Protein AF-A0A9K3KQR0-F1 (afdb_monomer)

Solvent-accessible surface area (backbone atoms only — not comparable to full-atom values): 12142 Å² total; per-residue (Å²): 136,93,82,72,78,50,70,64,44,60,55,56,31,65,56,78,50,75,69,54,54,51,52,54,58,68,70,46,81,80,69,81,81,70,79,81,74,78,78,99,81,75,84,82,80,83,72,84,70,77,69,73,74,78,78,64,62,65,52,34,77,71,40,53,37,32,56,55,32,48,54,52,42,46,72,73,69,43,87,66,88,58,52,69,61,52,38,71,72,28,29,45,54,35,67,45,58,42,65,50,35,48,54,22,45,53,51,45,34,78,71,61,35,58,71,50,49,73,74,41,57,59,61,47,70,42,54,45,70,47,54,57,44,3,50,52,41,41,12,59,76,70,74,41,58,61,72,60,38,46,58,51,29,70,75,32,59,69,57,40,53,50,15,24,55,49,34,55,49,49,52,52,51,50,51,52,51,50,52,52,50,50,52,50,55,50,50,52,52,49,53,55,50,52,52,52,52,52,53,50,51,53,52,52,60,60,62,78,73,116

Organism: NCBI:txid303405

Sequence (210 aa):
MINEIDDKILQAARNKLSWEIVQETQQKPILNLSARDLSPESTIEGTSAVERNYDDISSWKNGERWTATKQLLESLGVDISNEVDILSQCPQLLRLESFMVEETASCIIDLFDVEYVQSEWQLLSYPLDDVVYGLEFVSTMMMMPQSDTRTICAQSSALLLQGIQGGIQERAVQTALGAASEVTSQATKAIASDTMKSFRQLRTNRRNKI

Radius of gyration: 25.05 Å; Cα contacts (8 Å, |Δi|>4): 151; chains: 1; bounding box: 60×42×80 Å

Structure (mmCIF, N/CA/C/O backbone):
data_AF-A0A9K3KQR0-F1
#
_entry.id   AF-A0A9K3KQR0-F1
#
loop_
_atom_site.group_PDB
_atom_site.id
_atom_site.type_symbol
_atom_site.label_atom_id
_atom_site.label_alt_id
_atom_site.label_comp_id
_atom_site.label_asym_id
_atom_site.label_entity_id
_atom_site.label_seq_id
_atom_site.pdbx_PDB_ins_code
_atom_site.Cartn_x
_atom_site.Cartn_y
_atom_site.Cartn_z
_atom_site.occupancy
_atom_site.B_iso_or_equiv
_atom_site.auth_seq_id
_atom_site.auth_comp_id
_atom_site.auth_asym_id
_atom_site.auth_atom_id
_atom_site.pdbx_PDB_model_num
ATOM 1 N N . MET A 1 1 ? -3.148 -12.781 28.067 1.00 35.38 1 MET A N 1
ATOM 2 C CA . MET A 1 1 ? -3.397 -14.166 27.617 1.00 35.38 1 MET A CA 1
ATOM 3 C C . MET A 1 1 ? -3.815 -14.092 26.161 1.00 35.38 1 MET A C 1
ATOM 5 O O . MET A 1 1 ? -4.964 -13.780 25.891 1.00 35.38 1 MET A O 1
ATOM 9 N N . ILE A 1 2 ? -2.866 -14.288 25.249 1.00 42.88 2 ILE A N 1
ATOM 10 C CA . ILE A 1 2 ? -3.093 -14.390 23.802 1.00 42.88 2 ILE A CA 1
ATOM 11 C C . ILE A 1 2 ? -3.246 -15.890 23.531 1.00 42.88 2 ILE A C 1
ATOM 13 O O . ILE A 1 2 ? -2.259 -16.550 23.239 1.00 42.88 2 ILE A O 1
ATOM 17 N N . ASN A 1 3 ? -4.423 -16.468 23.784 1.00 44.66 3 ASN A N 1
ATOM 18 C CA . ASN A 1 3 ? -4.627 -17.917 23.606 1.00 44.66 3 ASN A CA 1
ATOM 19 C C . ASN A 1 3 ? -5.649 -18.284 22.529 1.00 44.66 3 ASN A C 1
ATOM 21 O O . ASN A 1 3 ? -5.783 -19.463 22.236 1.00 44.66 3 ASN A O 1
ATOM 25 N N . GLU A 1 4 ? -6.303 -17.317 21.890 1.00 52.94 4 GLU A N 1
ATOM 26 C CA . GLU A 1 4 ? -7.175 -17.585 20.743 1.00 52.94 4 GLU A CA 1
ATOM 27 C C . GLU A 1 4 ? -7.084 -16.423 19.746 1.00 52.94 4 GLU A C 1
ATOM 29 O O . GLU A 1 4 ? -8.050 -15.706 19.507 1.00 52.94 4 GLU A O 1
ATOM 34 N N . ILE A 1 5 ? -5.907 -16.209 19.145 1.00 60.22 5 ILE A N 1
ATOM 35 C CA . ILE A 1 5 ? -5.938 -15.659 17.784 1.00 60.22 5 ILE A CA 1
ATOM 36 C C . ILE A 1 5 ? -6.537 -16.790 16.952 1.00 60.22 5 ILE A C 1
ATOM 38 O O . ILE A 1 5 ? -5.888 -17.818 16.765 1.00 60.22 5 ILE A O 1
ATOM 42 N N . ASP A 1 6 ? -7.803 -16.632 16.565 1.00 66.62 6 ASP A N 1
ATOM 43 C CA . ASP A 1 6 ? -8.557 -17.628 15.804 1.00 66.62 6 ASP A CA 1
ATOM 44 C C . ASP A 1 6 ? -7.704 -18.101 14.616 1.00 66.62 6 ASP A C 1
ATOM 46 O O . ASP A 1 6 ? -7.147 -17.288 13.868 1.00 66.62 6 ASP A O 1
ATOM 50 N N . ASP A 1 7 ? -7.589 -19.418 14.433 1.00 68.06 7 ASP A N 1
ATOM 51 C CA . ASP A 1 7 ? -6.820 -20.028 13.342 1.00 68.06 7 ASP A CA 1
ATOM 52 C C . ASP A 1 7 ? -7.244 -19.458 11.977 1.00 68.06 7 ASP A C 1
ATOM 54 O O . ASP A 1 7 ? -6.445 -19.389 11.039 1.00 68.06 7 ASP A O 1
ATOM 58 N N . LYS A 1 8 ? -8.490 -18.979 11.871 1.00 72.81 8 LYS A N 1
ATOM 59 C CA . LYS A 1 8 ? -9.007 -18.258 10.702 1.00 72.81 8 LYS A CA 1
ATOM 60 C C . LYS A 1 8 ? -8.299 -16.928 10.440 1.00 72.81 8 LYS A C 1
ATOM 62 O O . LYS A 1 8 ? -7.992 -16.642 9.286 1.00 72.81 8 LYS A O 1
ATOM 67 N N . ILE A 1 9 ? -8.016 -16.133 11.472 1.00 73.75 9 ILE A N 1
ATOM 68 C CA . ILE A 1 9 ? -7.300 -14.850 11.354 1.00 73.75 9 ILE A CA 1
ATOM 69 C C . ILE A 1 9 ? -5.852 -15.120 10.945 1.00 73.75 9 ILE A C 1
ATOM 71 O O . ILE A 1 9 ? -5.336 -14.473 10.036 1.00 73.75 9 ILE A O 1
ATOM 75 N N . LEU A 1 10 ? -5.222 -16.145 11.527 1.00 73.56 10 LEU A N 1
ATOM 76 C CA . LEU A 1 10 ? -3.877 -16.569 11.131 1.00 73.56 10 LEU A CA 1
ATOM 77 C C . LEU A 1 10 ? -3.826 -17.064 9.682 1.00 73.56 10 LEU A C 1
ATOM 79 O O . LEU A 1 10 ? -2.855 -16.795 8.976 1.00 73.56 10 LEU A O 1
ATOM 83 N N . GLN A 1 11 ? -4.851 -17.783 9.218 1.00 73.50 11 GLN A N 1
ATOM 84 C CA . GLN A 1 11 ? -4.964 -18.178 7.813 1.00 73.50 11 GLN A CA 1
ATOM 85 C C . GLN A 1 11 ? -5.200 -16.972 6.899 1.00 73.50 11 GLN A C 1
ATOM 87 O O . GLN A 1 11 ? -4.566 -16.885 5.851 1.00 73.50 11 GLN A O 1
ATOM 92 N N . ALA A 1 12 ? -6.039 -16.017 7.298 1.00 72.81 12 ALA A N 1
ATOM 93 C CA . ALA A 1 12 ? -6.287 -14.804 6.525 1.00 72.81 12 ALA A CA 1
ATOM 94 C C . ALA A 1 12 ? -5.038 -13.908 6.429 1.00 72.81 12 ALA A C 1
ATOM 96 O O . ALA A 1 12 ? -4.746 -13.380 5.360 1.00 72.81 12 ALA A O 1
ATOM 97 N N . ALA A 1 13 ? -4.244 -13.817 7.499 1.00 74.38 13 ALA A N 1
ATOM 98 C CA . ALA A 1 13 ? -2.978 -13.082 7.540 1.00 74.38 13 ALA A CA 1
ATOM 99 C C . ALA A 1 13 ? -1.887 -13.676 6.625 1.00 74.38 13 ALA A C 1
ATOM 101 O O . ALA A 1 13 ? -0.944 -12.976 6.247 1.00 74.38 13 ALA A O 1
ATOM 102 N N . ARG A 1 14 ? -2.004 -14.964 6.250 1.00 75.81 14 ARG A N 1
ATOM 103 C CA . ARG A 1 14 ? -1.111 -15.615 5.268 1.00 75.81 14 ARG A CA 1
ATOM 104 C C . ARG A 1 14 ? -1.387 -15.185 3.835 1.00 75.81 14 ARG A C 1
ATOM 106 O O . ARG A 1 14 ? -0.529 -15.400 2.979 1.00 75.81 14 ARG A O 1
ATOM 113 N N . ASN A 1 15 ? -2.567 -14.640 3.552 1.00 80.31 15 ASN A N 1
ATOM 114 C CA . ASN A 1 15 ? -2.892 -14.205 2.204 1.00 80.31 15 ASN A CA 1
ATOM 115 C C . ASN A 1 15 ? -2.017 -13.006 1.842 1.00 80.31 15 ASN A C 1
ATOM 117 O O . ASN A 1 15 ? -2.002 -11.999 2.551 1.00 80.31 15 ASN A O 1
ATOM 121 N N . LYS A 1 16 ? -1.284 -13.138 0.734 1.00 78.25 16 LYS A N 1
ATOM 122 C CA . LYS A 1 16 ? -0.402 -12.084 0.235 1.00 78.25 16 LYS A CA 1
ATOM 123 C C . LYS A 1 16 ? -1.219 -10.887 -0.229 1.00 78.25 16 LYS A C 1
ATOM 125 O O . LYS A 1 16 ? -2.267 -11.051 -0.858 1.00 78.25 16 LYS A O 1
ATOM 130 N N . LEU A 1 17 ? -0.714 -9.697 0.066 1.00 82.56 17 LEU A N 1
ATOM 131 C CA . LEU A 1 17 ? -1.288 -8.443 -0.404 1.00 82.56 17 LEU A CA 1
ATOM 132 C C . LEU A 1 17 ? -0.934 -8.206 -1.876 1.00 82.56 17 LEU A C 1
ATOM 134 O O . LEU A 1 17 ? 0.001 -8.792 -2.424 1.00 82.56 17 LEU A O 1
ATOM 138 N N . SER A 1 18 ? -1.690 -7.330 -2.533 1.00 78.62 18 SER A N 1
ATOM 139 C CA . SER A 1 18 ? -1.498 -7.005 -3.951 1.00 78.62 18 SER A CA 1
ATOM 140 C C . SER A 1 18 ? -0.090 -6.479 -4.249 1.00 78.62 18 SER A C 1
ATOM 142 O O . SER A 1 18 ? 0.517 -6.900 -5.234 1.00 78.62 18 SER A O 1
ATOM 144 N N . TRP A 1 19 ? 0.455 -5.623 -3.382 1.00 81.19 19 TRP A N 1
ATOM 145 C CA . TRP A 1 19 ? 1.808 -5.080 -3.525 1.00 81.19 19 TRP A CA 1
ATOM 146 C C . TRP A 1 19 ? 2.893 -6.159 -3.376 1.00 81.19 19 TRP A C 1
ATOM 148 O O . TRP A 1 19 ? 3.875 -6.148 -4.114 1.00 81.19 19 TRP A O 1
ATOM 158 N N . GLU A 1 20 ? 2.683 -7.156 -2.513 1.00 82.25 20 GLU A N 1
ATOM 159 C CA . GLU A 1 20 ? 3.624 -8.269 -2.318 1.00 82.25 20 GLU A CA 1
ATOM 160 C C . GLU A 1 20 ? 3.683 -9.179 -3.537 1.00 82.25 20 GLU A C 1
ATOM 162 O O . GLU A 1 20 ? 4.757 -9.594 -3.963 1.00 82.25 20 GLU A O 1
ATOM 167 N N . ILE A 1 21 ? 2.523 -9.460 -4.135 1.00 81.12 21 ILE A N 1
ATOM 168 C CA . ILE A 1 21 ? 2.441 -10.246 -5.368 1.00 81.12 21 ILE A CA 1
ATOM 169 C C . ILE A 1 21 ? 3.210 -9.531 -6.483 1.00 81.12 21 ILE A C 1
ATOM 171 O O . ILE A 1 21 ? 3.997 -10.160 -7.191 1.00 81.12 21 ILE A O 1
ATOM 175 N N . VAL A 1 22 ? 3.019 -8.215 -6.623 1.00 78.25 22 VAL A N 1
ATOM 176 C CA . VAL A 1 22 ? 3.735 -7.408 -7.618 1.00 78.25 22 VAL A CA 1
ATOM 177 C C . VAL A 1 22 ? 5.241 -7.433 -7.354 1.00 78.25 22 VAL A C 1
ATOM 179 O O . VAL A 1 22 ? 6.009 -7.717 -8.275 1.00 78.25 22 VAL A O 1
ATOM 182 N N . GLN A 1 23 ? 5.676 -7.233 -6.111 1.00 76.88 23 GLN A N 1
ATOM 183 C CA . GLN A 1 23 ? 7.093 -7.261 -5.750 1.00 76.88 23 GLN A CA 1
ATOM 184 C C . GLN A 1 23 ? 7.734 -8.628 -6.036 1.00 76.88 23 GLN A C 1
ATOM 186 O O . GLN A 1 23 ? 8.802 -8.694 -6.644 1.00 76.88 23 GLN A O 1
ATOM 191 N N . GLU A 1 24 ? 7.057 -9.728 -5.702 1.00 77.38 24 GLU A N 1
ATOM 192 C CA . GLU A 1 24 ? 7.521 -11.081 -6.024 1.00 77.38 24 GLU A CA 1
ATOM 193 C C . GLU A 1 24 ? 7.615 -11.327 -7.531 1.00 77.38 24 GLU A C 1
ATOM 195 O O . GLU A 1 24 ? 8.535 -12.004 -7.995 1.00 77.38 24 GLU A O 1
ATOM 200 N N . THR A 1 25 ? 6.677 -10.799 -8.322 1.00 72.75 25 THR A N 1
ATOM 201 C CA . THR A 1 25 ? 6.754 -10.916 -9.786 1.00 72.75 25 THR A CA 1
ATOM 202 C C . THR A 1 25 ? 7.894 -10.098 -10.383 1.00 72.75 25 THR A C 1
ATOM 204 O O . THR A 1 25 ? 8.508 -10.559 -11.339 1.00 72.75 25 THR A O 1
ATOM 207 N N . GLN A 1 26 ? 8.215 -8.937 -9.808 1.00 65.94 26 GLN A N 1
ATOM 208 C CA . GLN A 1 26 ? 9.327 -8.092 -10.254 1.00 65.94 26 GLN A CA 1
ATOM 209 C C . GLN A 1 26 ? 10.695 -8.659 -9.854 1.00 65.94 26 GLN A C 1
ATOM 211 O O . GLN A 1 26 ? 11.660 -8.511 -10.597 1.00 65.94 26 GLN A O 1
ATOM 216 N N . GLN A 1 27 ? 10.784 -9.332 -8.704 1.00 63.75 27 GLN A N 1
ATOM 217 C CA . GLN A 1 27 ? 12.013 -9.987 -8.250 1.00 63.75 27 GLN A CA 1
ATOM 218 C C . GLN A 1 27 ? 12.305 -11.299 -8.985 1.00 63.75 27 GLN A C 1
ATOM 220 O O . GLN A 1 27 ? 13.449 -11.753 -9.003 1.00 63.75 27 GLN A O 1
ATOM 225 N N . LYS A 1 28 ? 11.301 -11.920 -9.616 1.00 63.31 28 LYS A N 1
ATOM 226 C CA . LYS A 1 28 ? 11.535 -13.076 -10.484 1.00 63.31 28 LYS A CA 1
ATOM 227 C C . LYS A 1 28 ? 12.248 -12.602 -11.752 1.00 63.31 28 LYS A C 1
ATOM 229 O O . LYS A 1 28 ? 11.668 -11.823 -12.507 1.00 63.31 28 LYS A O 1
ATOM 234 N N . PRO A 1 29 ? 13.476 -13.075 -12.032 1.00 56.22 29 PRO A N 1
ATOM 235 C CA . PRO A 1 29 ? 14.207 -12.639 -13.209 1.00 56.22 29 PRO A CA 1
ATOM 236 C C . PRO A 1 29 ? 13.417 -12.998 -14.472 1.00 56.22 29 PRO A C 1
ATOM 238 O O . PRO A 1 29 ? 13.191 -14.171 -14.784 1.00 56.22 29 PRO A O 1
ATOM 241 N N . ILE A 1 30 ? 12.993 -11.968 -15.203 1.00 57.59 30 ILE A N 1
ATOM 242 C CA . ILE A 1 30 ? 12.367 -12.094 -16.517 1.00 57.59 30 ILE A CA 1
ATOM 243 C C . ILE A 1 30 ? 13.476 -12.502 -17.488 1.00 57.59 30 ILE A C 1
ATOM 245 O O . ILE A 1 30 ? 14.225 -11.655 -17.949 1.00 57.59 30 ILE A O 1
ATOM 249 N N . LEU A 1 31 ? 13.596 -13.809 -17.745 1.00 51.44 31 LEU A N 1
ATOM 250 C CA . LEU A 1 31 ? 14.456 -14.435 -18.759 1.00 51.44 31 LEU A CA 1
ATOM 251 C C . LEU A 1 31 ? 15.904 -13.893 -18.849 1.00 51.44 31 LEU A C 1
ATOM 253 O O . LEU A 1 31 ? 16.186 -12.870 -19.468 1.00 51.44 31 LEU A O 1
ATOM 257 N N . ASN A 1 32 ? 16.866 -14.686 -18.370 1.00 46.00 32 ASN A N 1
ATOM 258 C CA . ASN A 1 32 ? 18.295 -14.481 -18.636 1.00 46.00 32 ASN A CA 1
ATOM 259 C C . ASN A 1 32 ? 18.611 -14.659 -20.141 1.00 46.00 32 ASN A C 1
ATOM 261 O O . ASN A 1 32 ? 18.977 -15.743 -20.594 1.00 46.00 32 ASN A O 1
ATOM 265 N N . LEU A 1 33 ? 18.477 -13.596 -20.940 1.00 49.38 33 LEU A N 1
ATOM 266 C CA . LEU A 1 33 ? 18.896 -13.574 -22.353 1.00 49.38 33 LEU A CA 1
ATOM 267 C C . LEU A 1 33 ? 20.418 -13.406 -22.526 1.00 49.38 33 LEU A C 1
ATOM 269 O O . LEU A 1 33 ? 20.932 -13.490 -23.639 1.00 49.38 33 LEU A O 1
ATOM 273 N N . SER A 1 34 ? 21.151 -13.219 -21.430 1.00 45.78 34 SER A N 1
ATOM 274 C CA . SER A 1 34 ? 22.616 -13.176 -21.360 1.00 45.78 34 SER A CA 1
ATOM 275 C C . SER A 1 34 ? 23.282 -14.558 -21.439 1.00 45.78 34 SER A C 1
ATOM 277 O O . SER A 1 34 ? 24.493 -14.636 -21.619 1.00 45.78 34 SER A O 1
ATOM 279 N N . ALA A 1 35 ? 22.528 -15.662 -21.381 1.00 46.53 35 ALA A N 1
ATOM 280 C CA . ALA A 1 35 ? 23.079 -17.021 -21.353 1.00 46.53 35 ALA A CA 1
ATOM 281 C C . ALA A 1 35 ? 23.604 -17.549 -22.708 1.00 46.53 35 ALA A C 1
ATOM 283 O O . ALA A 1 35 ? 23.719 -18.762 -22.884 1.00 46.53 35 ALA A O 1
ATOM 284 N N . ARG A 1 36 ? 23.905 -16.681 -23.689 1.00 46.03 36 ARG A N 1
ATOM 285 C CA . ARG A 1 36 ? 24.413 -17.134 -24.996 1.00 46.03 36 ARG A CA 1
ATOM 286 C C . ARG A 1 36 ? 25.925 -17.080 -25.167 1.00 46.03 36 ARG A C 1
ATOM 288 O O . ARG A 1 36 ? 26.404 -17.694 -26.105 1.00 46.03 36 ARG A O 1
ATOM 295 N N . ASP A 1 37 ? 26.673 -16.473 -24.258 1.00 49.44 37 ASP A N 1
ATOM 296 C CA . ASP A 1 37 ? 28.130 -16.572 -24.280 1.00 49.44 37 ASP A CA 1
ATOM 297 C C . ASP A 1 37 ? 28.662 -16.539 -22.848 1.00 49.44 37 ASP A C 1
ATOM 299 O O . ASP A 1 37 ? 28.678 -15.478 -22.230 1.00 49.44 37 ASP A O 1
ATOM 303 N N . LEU A 1 38 ? 29.070 -17.703 -22.328 1.00 39.41 38 LEU A N 1
ATOM 304 C CA . LEU A 1 38 ? 30.358 -17.964 -21.661 1.00 39.41 38 LEU A CA 1
ATOM 305 C C . LEU A 1 38 ? 30.303 -19.274 -20.847 1.00 39.41 38 LEU A C 1
ATOM 307 O O . LEU A 1 38 ? 29.304 -19.609 -20.217 1.00 39.41 38 LEU A O 1
ATOM 311 N N . SER A 1 39 ? 31.410 -20.013 -20.915 1.00 33.72 39 SER A N 1
ATOM 312 C CA . SER A 1 39 ? 31.780 -21.192 -20.119 1.00 33.72 39 SER A CA 1
ATOM 313 C C . SER A 1 39 ? 31.481 -21.074 -18.608 1.00 33.72 39 SER A C 1
ATOM 315 O O . SER A 1 39 ? 31.324 -19.967 -18.094 1.00 33.72 39 SER A O 1
ATOM 317 N N . PRO A 1 40 ? 31.435 -22.203 -17.870 1.00 44.38 40 PRO A N 1
ATOM 318 C CA . PRO A 1 40 ? 30.870 -22.261 -16.530 1.00 44.38 40 PRO A CA 1
ATOM 319 C C . PRO A 1 40 ? 31.909 -21.842 -15.490 1.00 44.38 40 PRO A C 1
ATOM 321 O O . PRO A 1 40 ? 32.633 -22.692 -15.000 1.00 44.38 40 PRO A O 1
ATOM 324 N N . GLU A 1 41 ? 32.015 -20.551 -15.181 1.00 41.31 41 GLU A N 1
ATOM 325 C CA . GLU A 1 41 ? 32.641 -20.044 -13.946 1.00 41.31 41 GLU A CA 1
ATOM 326 C C . GLU A 1 41 ? 32.539 -18.515 -13.913 1.00 41.31 41 GLU A C 1
ATOM 328 O O . GLU A 1 41 ? 33.468 -17.785 -14.248 1.00 41.31 41 GLU A O 1
ATOM 333 N N . SER A 1 42 ? 31.379 -18.003 -13.519 1.00 32.91 42 SER A N 1
ATOM 334 C CA . SER A 1 42 ? 31.301 -16.676 -12.908 1.00 32.91 42 SER A CA 1
ATOM 335 C C . SER A 1 42 ? 30.025 -16.581 -12.089 1.00 32.91 42 SER A C 1
ATOM 337 O O . SER A 1 42 ? 28.954 -16.194 -12.551 1.00 32.91 42 SER A O 1
ATOM 339 N N . THR A 1 43 ? 30.159 -16.982 -10.831 1.00 38.66 43 THR A N 1
ATOM 340 C CA . THR A 1 43 ? 29.281 -16.586 -9.738 1.00 38.66 43 THR A CA 1
ATOM 341 C C . THR A 1 43 ? 29.162 -15.062 -9.773 1.00 38.66 43 THR A C 1
ATOM 343 O O . THR A 1 43 ? 30.113 -14.353 -9.447 1.00 38.66 43 THR A O 1
ATOM 346 N N . ILE A 1 44 ? 28.024 -14.550 -10.245 1.00 39.38 44 ILE A N 1
ATOM 347 C CA . ILE A 1 44 ? 27.694 -13.128 -10.162 1.00 39.38 44 ILE A CA 1
ATOM 348 C C . ILE A 1 44 ? 27.313 -12.868 -8.703 1.00 39.38 44 ILE A C 1
ATOM 350 O O . ILE A 1 44 ? 26.148 -12.914 -8.321 1.00 39.38 44 ILE A O 1
ATOM 354 N N . GLU A 1 45 ? 28.330 -12.654 -7.874 1.00 40.59 45 GLU A N 1
ATOM 355 C CA . GLU A 1 45 ? 28.203 -11.854 -6.663 1.00 40.59 45 GLU A CA 1
ATOM 356 C C . GLU A 1 45 ? 27.889 -10.416 -7.091 1.00 40.59 45 GLU A C 1
ATOM 358 O O . GLU A 1 45 ? 28.581 -9.851 -7.939 1.00 40.59 45 GLU A O 1
ATOM 363 N N . GLY A 1 46 ? 26.850 -9.812 -6.512 1.00 37.97 46 GLY A N 1
ATOM 364 C CA . GLY A 1 46 ? 26.620 -8.374 -6.665 1.00 37.97 46 GLY A CA 1
ATOM 365 C C . GLY A 1 46 ? 25.249 -7.965 -7.184 1.00 37.97 46 GLY A C 1
ATOM 366 O O . GLY A 1 46 ? 25.140 -7.039 -7.974 1.00 37.97 46 GLY A O 1
ATOM 367 N N . THR A 1 47 ? 24.183 -8.580 -6.693 1.00 34.19 47 THR A N 1
ATOM 368 C CA . THR A 1 47 ? 23.028 -7.789 -6.260 1.00 34.19 47 THR A CA 1
ATOM 369 C C . THR A 1 47 ? 22.657 -8.337 -4.899 1.00 34.19 47 THR A C 1
ATOM 371 O O . THR A 1 47 ? 22.153 -9.449 -4.795 1.00 34.19 47 THR A O 1
ATOM 374 N N . SER A 1 48 ? 22.984 -7.591 -3.840 1.00 34.56 48 SER A N 1
ATOM 375 C CA . SER A 1 48 ? 22.364 -7.804 -2.537 1.00 34.56 48 SER A CA 1
ATOM 376 C C . SER A 1 48 ? 20.873 -7.565 -2.722 1.00 34.56 48 SER A C 1
ATOM 378 O O . SER A 1 48 ? 20.375 -6.458 -2.524 1.00 34.56 48 SER A O 1
ATOM 380 N N . ALA A 1 49 ? 20.164 -8.615 -3.132 1.00 37.62 49 ALA A N 1
ATOM 381 C CA . ALA A 1 49 ? 18.831 -8.841 -2.645 1.00 37.62 49 ALA A CA 1
ATOM 382 C C . ALA A 1 49 ? 18.972 -8.728 -1.131 1.00 37.62 49 ALA A C 1
ATOM 384 O O . ALA A 1 49 ? 19.577 -9.575 -0.475 1.00 37.62 49 ALA A O 1
ATOM 385 N N . VAL A 1 50 ? 18.488 -7.621 -0.578 1.00 37.78 50 VAL A N 1
ATOM 386 C CA . VAL A 1 50 ? 17.988 -7.652 0.783 1.00 37.78 50 VAL A CA 1
ATOM 387 C C . VAL A 1 50 ? 16.833 -8.644 0.702 1.00 37.78 50 VAL A C 1
ATOM 389 O O . VAL A 1 50 ? 15.689 -8.266 0.464 1.00 37.78 50 VAL A O 1
ATOM 392 N N . GLU A 1 51 ? 17.163 -9.935 0.777 1.00 39.47 51 GLU A N 1
ATOM 393 C CA . GLU A 1 51 ? 16.258 -10.974 1.220 1.00 39.47 51 GLU A CA 1
ATOM 394 C C . GLU A 1 51 ? 15.854 -10.512 2.614 1.00 39.47 51 GLU A C 1
ATOM 396 O O . GLU A 1 51 ? 16.509 -10.805 3.615 1.00 39.47 51 GLU A O 1
ATOM 401 N N . ARG A 1 52 ? 14.821 -9.661 2.676 1.00 43.62 52 ARG A N 1
ATOM 402 C CA . ARG A 1 52 ? 14.081 -9.450 3.908 1.00 43.62 52 ARG A CA 1
ATOM 403 C C . ARG A 1 52 ? 13.626 -10.847 4.265 1.00 43.62 52 ARG A C 1
ATOM 405 O O . ARG A 1 52 ? 12.846 -11.454 3.538 1.00 43.62 52 ARG A O 1
ATOM 412 N N . ASN A 1 53 ? 14.271 -11.396 5.278 1.00 38.97 53 ASN A N 1
ATOM 413 C CA . ASN A 1 53 ? 14.157 -12.778 5.671 1.00 38.97 53 ASN A CA 1
ATOM 414 C C . ASN A 1 53 ? 12.733 -12.978 6.219 1.00 38.97 53 ASN A C 1
ATOM 416 O O . ASN A 1 53 ? 12.484 -12.837 7.414 1.00 38.97 53 ASN A O 1
ATOM 420 N N . TYR A 1 54 ? 11.771 -13.221 5.323 1.00 46.75 54 TYR A N 1
ATOM 421 C CA . TYR A 1 54 ? 10.366 -13.491 5.644 1.00 46.75 54 TYR A CA 1
ATOM 422 C C . TYR A 1 54 ? 10.186 -14.864 6.326 1.00 46.75 54 TYR A C 1
ATOM 424 O O . TYR A 1 54 ? 9.063 -15.227 6.681 1.00 46.75 54 TYR A O 1
ATOM 432 N N . ASP A 1 55 ? 11.274 -15.613 6.543 1.00 42.88 55 ASP A N 1
ATOM 433 C CA . ASP A 1 55 ? 11.254 -16.979 7.069 1.00 42.88 55 ASP A CA 1
ATOM 434 C C . ASP A 1 55 ? 11.119 -17.083 8.592 1.00 42.88 55 ASP A C 1
ATOM 436 O O . ASP A 1 55 ? 10.892 -18.187 9.094 1.00 42.88 55 ASP A O 1
ATOM 440 N N . ASP A 1 56 ? 11.149 -15.981 9.355 1.00 51.34 56 ASP A N 1
ATOM 441 C CA . ASP A 1 56 ? 10.866 -16.068 10.794 1.00 51.34 56 ASP A CA 1
ATOM 442 C C . ASP A 1 56 ? 9.359 -16.068 11.090 1.00 51.34 56 ASP A C 1
ATOM 444 O O . ASP A 1 56 ? 8.774 -15.156 11.691 1.00 51.34 56 ASP A O 1
ATOM 448 N N . ILE A 1 57 ? 8.716 -17.146 10.633 1.00 56.56 57 ILE A N 1
ATOM 449 C CA . ILE A 1 57 ? 7.284 -17.399 10.773 1.00 56.56 57 ILE A CA 1
ATOM 450 C C . ILE A 1 57 ? 6.867 -17.518 12.252 1.00 56.56 57 ILE A C 1
ATOM 452 O O . ILE A 1 57 ? 5.687 -17.400 12.593 1.00 56.56 57 ILE A O 1
ATOM 456 N N . SER A 1 58 ? 7.833 -17.758 13.142 1.00 57.78 58 SER A N 1
ATOM 457 C CA . SER A 1 58 ? 7.599 -17.963 14.569 1.00 57.78 58 SER A CA 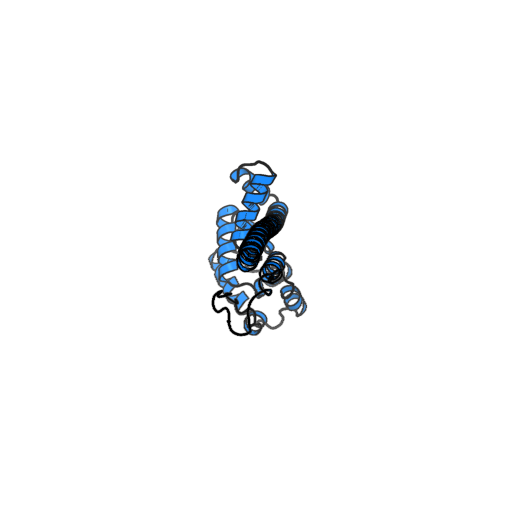1
ATOM 458 C C . SER A 1 58 ? 7.192 -16.671 15.290 1.00 57.78 58 SER A C 1
ATOM 460 O O . SER A 1 58 ? 6.246 -16.680 16.076 1.00 57.78 58 SER A O 1
ATOM 462 N N . SER A 1 59 ? 7.819 -15.545 14.932 1.00 59.34 59 SER A N 1
ATOM 463 C CA . SER A 1 59 ? 7.648 -14.249 15.607 1.00 59.34 59 SER A CA 1
ATOM 464 C C . SER A 1 59 ? 6.250 -13.624 15.453 1.00 59.34 59 SER A C 1
ATOM 466 O O . SER A 1 59 ? 5.748 -12.979 16.372 1.00 59.34 59 SER A O 1
ATOM 468 N N . TRP A 1 60 ? 5.572 -13.837 14.319 1.00 66.50 60 TRP A N 1
ATOM 469 C CA . TRP A 1 60 ? 4.230 -13.278 14.087 1.00 66.50 60 TRP A CA 1
ATOM 470 C C . TRP A 1 60 ? 3.093 -14.205 14.529 1.00 66.50 60 TRP A C 1
ATOM 472 O O . TRP A 1 60 ? 2.037 -13.725 14.932 1.00 66.50 60 TRP A O 1
ATOM 482 N N . LYS A 1 61 ? 3.314 -15.527 14.546 1.00 61.56 61 LYS A N 1
ATOM 483 C CA . LYS A 1 61 ? 2.346 -16.495 15.098 1.00 61.56 61 LYS A CA 1
ATOM 484 C C . LYS A 1 61 ? 2.131 -16.328 16.601 1.00 61.56 61 LYS A C 1
ATOM 486 O O . LYS A 1 61 ? 1.038 -16.597 17.084 1.00 61.56 61 LYS A O 1
ATOM 491 N N . ASN A 1 62 ? 3.156 -15.867 17.313 1.00 65.06 62 ASN A N 1
ATOM 492 C CA . ASN A 1 62 ? 3.083 -15.593 18.747 1.00 65.06 62 ASN A CA 1
ATOM 493 C C . ASN A 1 62 ? 2.442 -14.228 19.062 1.00 65.06 62 ASN A C 1
ATOM 495 O O . ASN A 1 62 ? 2.245 -13.901 20.229 1.00 65.06 62 ASN A O 1
ATOM 499 N N . GLY A 1 63 ? 2.131 -13.417 18.042 1.00 69.06 63 GLY A N 1
ATOM 500 C CA . GLY A 1 63 ? 1.542 -12.088 18.213 1.00 69.06 63 GLY A CA 1
ATOM 501 C C . GLY A 1 63 ? 2.513 -11.016 18.723 1.00 69.06 63 GLY A C 1
ATOM 502 O O . GLY A 1 63 ? 2.093 -9.883 18.934 1.00 69.06 63 GLY A O 1
ATOM 503 N N . GLU A 1 64 ? 3.806 -11.315 18.884 1.00 77.19 64 GLU A N 1
ATOM 504 C CA . GLU A 1 64 ? 4.799 -10.366 19.417 1.00 77.19 64 GLU A CA 1
ATOM 505 C C . GLU A 1 64 ? 4.899 -9.099 18.553 1.00 77.19 64 GLU A C 1
ATOM 507 O O . GLU A 1 64 ? 4.868 -7.981 19.071 1.00 77.19 64 GLU A O 1
ATOM 512 N N . ARG A 1 65 ? 4.901 -9.257 17.223 1.00 80.19 65 ARG A N 1
ATOM 513 C CA . ARG A 1 65 ? 4.890 -8.122 16.280 1.00 80.19 65 ARG A CA 1
ATOM 514 C C . ARG A 1 65 ? 3.661 -7.240 16.440 1.00 80.19 65 ARG A C 1
ATOM 516 O O . ARG A 1 65 ? 3.761 -6.017 16.383 1.00 80.19 65 ARG A O 1
ATOM 523 N N . TRP A 1 66 ? 2.505 -7.847 16.679 1.00 84.44 66 TRP A N 1
ATOM 524 C CA . TRP A 1 66 ? 1.283 -7.095 16.909 1.00 84.44 66 TRP A CA 1
ATOM 525 C C . TRP A 1 66 ? 1.331 -6.340 18.235 1.00 84.44 66 TRP A C 1
ATOM 527 O O . TRP A 1 66 ? 0.964 -5.174 18.268 1.00 84.44 66 TRP A O 1
ATOM 537 N N . THR A 1 67 ? 1.872 -6.937 19.301 1.00 84.38 67 THR A N 1
ATOM 538 C CA . THR A 1 67 ? 2.012 -6.229 20.584 1.00 84.38 67 THR A CA 1
ATOM 539 C C . THR A 1 67 ? 2.913 -4.997 20.487 1.00 84.38 67 THR A C 1
ATOM 541 O O . THR A 1 67 ? 2.576 -3.960 21.055 1.00 84.38 67 THR A O 1
ATOM 544 N N . ALA A 1 68 ? 4.007 -5.071 19.723 1.00 85.62 68 ALA A N 1
ATOM 545 C CA . ALA A 1 68 ? 4.864 -3.917 19.455 1.00 85.62 68 ALA A CA 1
ATOM 546 C C . ALA A 1 68 ? 4.136 -2.859 18.607 1.00 85.62 68 ALA A C 1
ATOM 548 O O . ALA A 1 68 ? 4.138 -1.679 18.945 1.00 85.62 68 ALA A O 1
ATOM 549 N N . THR A 1 69 ? 3.445 -3.292 17.551 1.00 86.12 69 THR A N 1
ATOM 550 C CA . THR A 1 69 ? 2.649 -2.410 16.680 1.00 86.12 69 THR A CA 1
ATOM 551 C C . THR A 1 69 ? 1.540 -1.698 17.457 1.00 86.12 69 THR A C 1
ATOM 5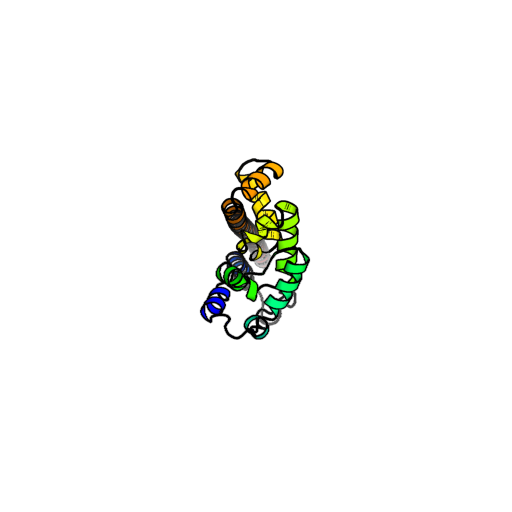53 O O . THR A 1 69 ? 1.334 -0.502 17.286 1.00 86.12 69 THR A O 1
ATOM 556 N N . LYS A 1 70 ? 0.873 -2.407 18.371 1.00 86.81 70 LYS A N 1
ATOM 557 C CA . LYS A 1 70 ? -0.159 -1.871 19.260 1.00 86.81 70 LYS A CA 1
ATOM 558 C C . LYS A 1 70 ? 0.384 -0.752 20.143 1.00 86.81 70 LYS A C 1
ATOM 560 O O . LYS A 1 70 ? -0.212 0.315 20.188 1.00 86.81 70 LYS A O 1
ATOM 565 N N . GLN A 1 71 ? 1.528 -0.969 20.794 1.00 87.56 71 GLN A N 1
ATOM 566 C CA . GLN A 1 71 ? 2.161 0.055 21.634 1.00 87.56 71 GLN A CA 1
ATOM 567 C C . GLN A 1 71 ? 2.513 1.319 20.840 1.00 87.56 71 GLN A C 1
ATOM 569 O O . GLN A 1 71 ? 2.326 2.428 21.336 1.00 87.56 71 GLN A O 1
ATOM 574 N N . LEU A 1 72 ? 2.993 1.160 19.603 1.00 87.44 72 LEU A N 1
ATOM 575 C CA . LEU A 1 72 ? 3.310 2.289 18.727 1.00 87.44 72 LEU A CA 1
ATOM 576 C C . LEU A 1 72 ? 2.044 3.041 18.301 1.00 87.44 72 LEU A C 1
ATOM 578 O O . LEU A 1 72 ? 1.986 4.261 18.426 1.00 87.44 72 LEU A O 1
ATOM 582 N N . LEU A 1 73 ? 1.000 2.333 17.877 1.00 86.69 73 LEU A N 1
ATOM 583 C CA . LEU A 1 73 ? -0.272 2.945 17.490 1.00 86.69 73 LEU A CA 1
ATOM 584 C C . LEU A 1 73 ? -0.972 3.643 18.676 1.00 86.69 73 LEU A C 1
ATOM 586 O O . LEU A 1 73 ? -1.488 4.748 18.514 1.00 86.69 73 LEU A O 1
ATOM 590 N N . GLU A 1 74 ? -0.919 3.067 19.881 1.00 88.75 74 GLU A N 1
ATOM 591 C CA . GLU A 1 74 ? -1.398 3.718 21.111 1.00 88.75 74 GLU A CA 1
ATOM 592 C C . GLU A 1 74 ? -0.607 5.001 21.410 1.00 88.75 74 GLU A C 1
ATOM 594 O O . GLU A 1 74 ? -1.189 6.007 21.818 1.00 88.75 74 GLU A O 1
ATOM 599 N N . SER A 1 75 ? 0.710 5.009 21.159 1.00 89.31 75 SER A N 1
ATOM 600 C CA . SER A 1 75 ? 1.544 6.207 21.332 1.00 89.31 75 SER A CA 1
ATOM 601 C C . SER A 1 75 ? 1.198 7.336 20.352 1.00 89.31 75 SER A C 1
ATOM 603 O O . SER A 1 75 ? 1.358 8.509 20.687 1.00 89.31 75 SER A O 1
ATOM 605 N N . LEU A 1 76 ? 0.656 6.984 19.183 1.00 86.25 76 LEU A N 1
ATOM 606 C CA . LEU A 1 76 ? 0.142 7.912 18.173 1.00 86.25 76 LEU A CA 1
ATOM 607 C C . LEU A 1 76 ? -1.293 8.392 18.473 1.00 86.25 76 LEU A C 1
ATOM 609 O O . LEU A 1 76 ? -1.839 9.202 17.729 1.00 86.25 76 LEU A O 1
ATOM 613 N N . GLY A 1 77 ? -1.908 7.922 19.566 1.00 86.06 77 GLY A N 1
ATOM 614 C CA . GLY A 1 77 ? -3.257 8.312 19.986 1.00 86.06 77 GLY A CA 1
ATOM 615 C C . GLY A 1 77 ? -4.386 7.518 19.324 1.00 86.06 77 GLY A C 1
ATOM 616 O O . GLY A 1 77 ? -5.547 7.911 19.428 1.00 86.06 77 GLY A O 1
ATOM 617 N N . VAL A 1 78 ? -4.072 6.408 18.651 1.00 86.88 78 VAL A N 1
ATOM 618 C CA . VAL A 1 78 ? -5.068 5.516 18.051 1.00 86.88 78 VAL A CA 1
ATOM 619 C C . VAL A 1 78 ? -5.669 4.619 19.139 1.00 86.88 78 VAL A C 1
ATOM 621 O O . VAL A 1 78 ? -4.938 3.950 19.867 1.00 86.88 78 VAL A O 1
ATOM 624 N N . ASP A 1 79 ? -6.999 4.584 19.255 1.00 85.62 79 ASP A N 1
ATOM 625 C CA . ASP A 1 79 ? -7.690 3.709 20.203 1.00 85.62 79 ASP A CA 1
ATOM 626 C C . ASP A 1 79 ? -7.766 2.271 19.661 1.00 85.62 79 ASP A C 1
ATOM 628 O O . ASP A 1 79 ? -8.326 2.019 18.593 1.00 85.62 79 ASP A O 1
ATOM 632 N N . ILE A 1 80 ? -7.190 1.321 20.405 1.00 82.12 80 ILE A N 1
ATOM 633 C CA . ILE A 1 80 ? -7.078 -0.106 20.041 1.00 82.12 80 ILE A CA 1
ATOM 634 C C . ILE A 1 80 ? -7.881 -0.971 21.028 1.00 82.12 80 ILE A C 1
ATOM 636 O O . ILE A 1 80 ? -7.621 -2.160 21.222 1.00 82.12 80 ILE A O 1
ATOM 640 N N . SER A 1 81 ? -8.900 -0.385 21.663 1.00 79.75 81 SER A N 1
ATOM 641 C CA . SER A 1 81 ? -9.776 -1.089 22.607 1.00 79.75 81 SER A CA 1
ATOM 642 C C . SER A 1 81 ? -10.459 -2.325 21.993 1.00 79.75 81 SER A C 1
ATOM 644 O O . SER A 1 81 ? -10.642 -3.327 22.684 1.00 79.75 81 SER A O 1
ATOM 646 N N . ASN A 1 82 ? -10.756 -2.303 20.685 1.00 80.50 82 ASN A N 1
ATOM 647 C CA . ASN A 1 82 ? -11.418 -3.393 19.952 1.00 80.50 82 ASN A CA 1
ATOM 648 C C . ASN A 1 82 ? -10.443 -4.196 19.070 1.00 80.50 82 ASN A C 1
ATOM 650 O O . ASN A 1 82 ? -10.623 -4.332 17.862 1.00 80.50 82 ASN A O 1
ATOM 654 N N . GLU A 1 83 ? -9.403 -4.755 19.685 1.00 81.31 83 GLU A N 1
ATOM 655 C CA . GLU A 1 83 ? -8.336 -5.505 19.006 1.00 81.31 83 GLU A CA 1
ATOM 656 C C . GLU A 1 83 ? -8.841 -6.632 18.083 1.00 81.31 83 GLU A C 1
ATOM 658 O O . GLU A 1 83 ? -8.333 -6.807 16.976 1.00 81.31 83 GLU A O 1
ATOM 663 N N . VAL A 1 84 ? -9.865 -7.377 18.508 1.00 79.44 84 VAL A N 1
ATOM 664 C CA . VAL A 1 84 ? -10.427 -8.491 17.722 1.00 79.44 84 VAL A CA 1
ATOM 665 C C . VAL A 1 84 ? -11.074 -7.990 16.431 1.00 79.44 84 VAL A C 1
ATOM 667 O O . VAL A 1 84 ? -10.877 -8.593 15.376 1.00 79.44 84 VAL A O 1
ATOM 670 N N . ASP A 1 85 ? -11.791 -6.868 16.489 1.00 80.44 85 ASP A N 1
ATOM 671 C CA . ASP A 1 85 ? -12.457 -6.298 15.318 1.00 80.44 85 ASP A CA 1
ATOM 672 C C . ASP A 1 85 ? -11.427 -5.751 14.325 1.00 80.44 85 ASP A C 1
ATOM 674 O O . ASP A 1 85 ? -11.533 -6.010 13.126 1.00 80.44 85 ASP A O 1
ATOM 678 N N . ILE A 1 86 ? -10.376 -5.093 14.821 1.00 83.81 86 ILE A N 1
ATOM 679 C CA . ILE A 1 86 ? -9.281 -4.557 14.000 1.00 83.81 86 ILE A CA 1
ATOM 680 C C . ILE A 1 86 ? -8.575 -5.687 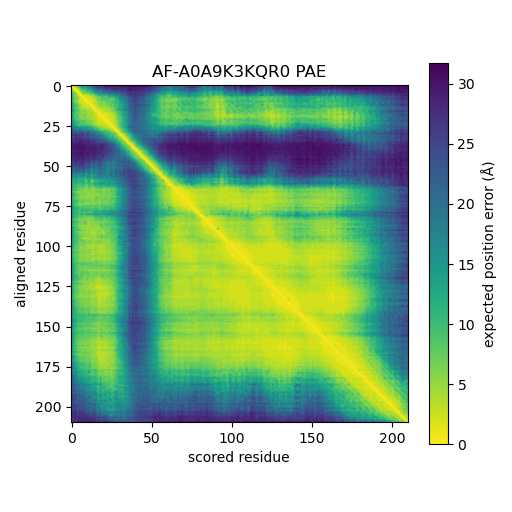13.246 1.00 83.81 86 ILE A C 1
ATOM 682 O O . ILE A 1 86 ? -8.418 -5.631 12.026 1.00 83.81 86 ILE A O 1
ATOM 686 N N . LEU A 1 87 ? -8.209 -6.757 13.955 1.00 82.69 87 LEU A N 1
ATOM 687 C CA . LEU A 1 87 ? -7.548 -7.916 13.357 1.00 82.69 87 LEU A CA 1
ATOM 688 C C . LEU A 1 87 ? -8.480 -8.721 12.443 1.00 82.69 87 LEU A C 1
ATOM 690 O O . LEU A 1 87 ? -8.007 -9.373 11.513 1.00 82.69 87 LEU A O 1
ATOM 694 N N . SER A 1 88 ? -9.796 -8.667 12.663 1.00 81.75 88 SER A N 1
ATOM 695 C CA . SER A 1 88 ? -10.768 -9.266 11.744 1.00 81.75 88 SER A CA 1
ATOM 696 C C . SER A 1 88 ? -10.862 -8.504 10.417 1.00 81.75 88 SER A C 1
ATOM 698 O O . SER A 1 88 ? -11.021 -9.124 9.365 1.00 81.75 88 SER A O 1
ATOM 700 N N . GLN A 1 89 ? -10.724 -7.174 10.451 1.00 81.62 89 GLN A N 1
ATOM 701 C CA . GLN A 1 89 ? -10.780 -6.310 9.270 1.00 81.62 89 GLN A CA 1
ATOM 702 C C . GLN A 1 89 ? -9.448 -6.267 8.514 1.00 81.62 89 GLN A C 1
ATOM 704 O O . GLN A 1 89 ? -9.443 -6.212 7.284 1.00 81.62 89 GLN A O 1
ATOM 709 N N . CYS A 1 90 ? -8.327 -6.306 9.238 1.00 83.88 90 CYS A N 1
ATOM 710 C CA . CYS A 1 90 ? -6.980 -6.237 8.683 1.00 83.88 90 CYS A CA 1
ATOM 711 C C . CYS A 1 90 ? -6.049 -7.266 9.360 1.00 83.88 90 CYS A C 1
ATOM 713 O O . CYS A 1 90 ? -5.173 -6.911 10.154 1.00 83.88 90 CYS A O 1
ATOM 715 N N . PRO A 1 91 ? -6.208 -8.568 9.056 1.00 84.12 91 PRO A N 1
ATOM 716 C CA . PRO A 1 91 ? -5.404 -9.631 9.666 1.00 84.12 91 PRO A CA 1
ATOM 717 C C . PRO A 1 91 ? -3.915 -9.539 9.300 1.00 84.12 91 PRO A C 1
ATOM 719 O O . PRO A 1 91 ? -3.059 -10.079 10.003 1.00 84.12 91 PRO A O 1
ATOM 722 N N . GLN A 1 92 ? -3.576 -8.846 8.209 1.00 84.50 92 GLN A N 1
ATOM 723 C CA . GLN A 1 92 ? -2.204 -8.700 7.725 1.00 84.50 92 GLN A CA 1
ATOM 724 C C . GLN A 1 92 ? -1.313 -7.901 8.685 1.00 84.50 92 GLN A C 1
ATOM 726 O O . GLN A 1 92 ? -0.099 -8.113 8.687 1.00 84.50 92 GLN A O 1
ATOM 731 N N . LEU A 1 93 ? -1.897 -7.070 9.558 1.00 83.56 93 LEU A N 1
ATOM 732 C CA . LEU A 1 93 ? -1.175 -6.325 10.596 1.00 83.56 93 LEU A CA 1
ATOM 733 C C . LEU A 1 93 ? -0.378 -7.227 11.548 1.00 83.56 93 LEU A C 1
ATOM 735 O O . LEU A 1 93 ? 0.637 -6.800 12.086 1.00 83.56 93 LEU A O 1
ATOM 739 N N . LEU A 1 94 ? -0.784 -8.491 11.719 1.00 82.62 94 LEU A N 1
ATOM 740 C CA . LEU A 1 94 ? -0.035 -9.458 12.529 1.00 82.62 94 LEU A CA 1
ATOM 741 C C . LEU A 1 94 ? 1.356 -9.755 11.954 1.00 82.62 94 LEU A C 1
ATOM 743 O O . LEU A 1 94 ? 2.280 -10.076 12.701 1.00 82.62 94 LEU A O 1
ATOM 747 N N . ARG A 1 95 ? 1.494 -9.705 10.625 1.00 81.44 95 ARG A N 1
ATOM 748 C CA . ARG A 1 95 ? 2.70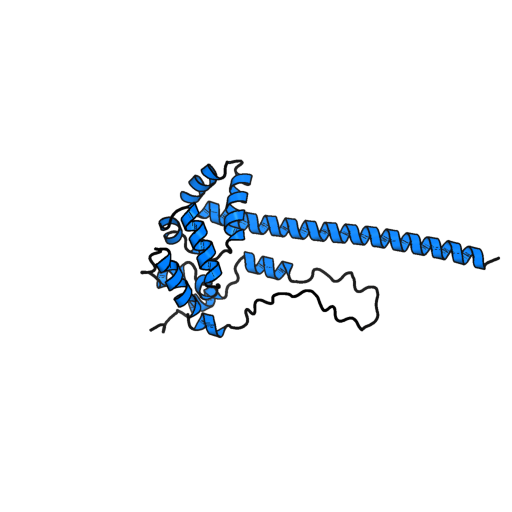7 -10.116 9.909 1.00 81.44 95 ARG A CA 1
ATOM 749 C C . ARG A 1 95 ? 3.627 -8.943 9.590 1.00 81.44 95 ARG A C 1
ATOM 751 O O . ARG A 1 95 ? 4.845 -9.141 9.552 1.00 81.44 95 ARG A O 1
ATOM 758 N N . LEU A 1 96 ? 3.052 -7.772 9.327 1.00 82.88 96 LEU A N 1
ATOM 759 C CA . LEU A 1 96 ? 3.789 -6.582 8.912 1.00 82.88 96 LEU A CA 1
ATOM 760 C C . LEU A 1 96 ? 4.791 -6.129 9.979 1.00 82.88 96 LEU A C 1
ATOM 762 O O . LEU A 1 96 ? 4.659 -6.421 11.168 1.00 82.88 96 LEU A O 1
ATOM 766 N N . GLU A 1 97 ? 5.844 -5.458 9.523 1.00 83.69 97 GLU A N 1
ATOM 767 C CA . GLU A 1 97 ? 6.866 -4.906 10.405 1.00 83.69 97 GLU A CA 1
ATOM 768 C C . GLU A 1 97 ? 6.305 -3.672 11.113 1.00 83.69 97 GLU A C 1
ATOM 770 O O . GLU A 1 97 ? 5.705 -2.803 10.480 1.00 83.69 97 GLU A O 1
ATOM 775 N N . SER A 1 98 ? 6.512 -3.586 12.428 1.00 84.62 98 SER A N 1
ATOM 776 C CA . SER A 1 98 ? 5.907 -2.537 13.256 1.00 84.62 98 SER A CA 1
ATOM 777 C C . SER A 1 98 ? 6.293 -1.129 12.805 1.00 84.62 98 SER A C 1
ATOM 779 O O . SER A 1 98 ? 5.445 -0.244 12.824 1.00 84.62 98 SER A O 1
ATOM 781 N N . PHE A 1 99 ? 7.525 -0.941 12.314 1.00 86.12 99 PHE A N 1
ATOM 782 C CA . PHE A 1 99 ? 7.969 0.351 11.785 1.00 86.12 99 PHE A CA 1
ATOM 783 C C . PHE A 1 99 ? 7.204 0.757 10.516 1.00 86.12 99 PHE A C 1
ATOM 785 O O . PHE A 1 99 ? 6.864 1.922 10.360 1.00 86.12 99 PHE A O 1
ATOM 792 N N . MET A 1 100 ? 6.887 -0.190 9.621 1.00 87.31 100 MET A N 1
ATOM 793 C CA . MET A 1 100 ? 6.163 0.123 8.383 1.00 87.31 100 MET A CA 1
ATOM 794 C C . MET A 1 100 ? 4.743 0.593 8.690 1.00 87.31 100 MET A C 1
ATOM 796 O O . MET A 1 100 ? 4.232 1.518 8.057 1.00 87.31 100 MET A O 1
ATOM 800 N N . VAL A 1 101 ? 4.107 -0.054 9.669 1.00 88.62 101 VAL A N 1
ATOM 801 C CA . VAL A 1 101 ? 2.765 0.311 10.129 1.00 88.62 101 VAL A CA 1
ATOM 802 C C . VAL A 1 101 ? 2.790 1.677 10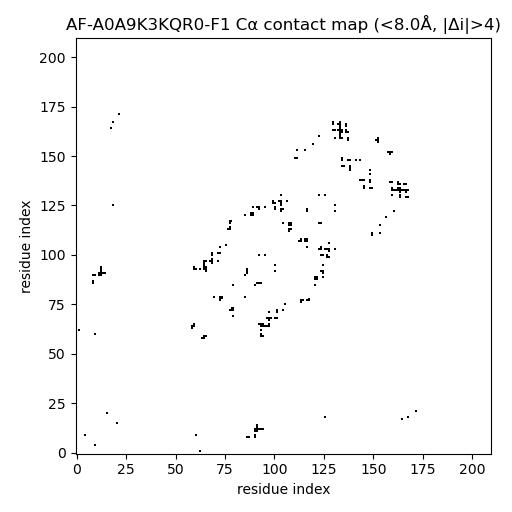.812 1.00 88.62 101 VAL A C 1
ATOM 804 O O . VAL A 1 101 ? 1.913 2.491 10.549 1.00 88.62 101 VAL A O 1
ATOM 807 N N . GLU A 1 102 ? 3.802 1.950 11.638 1.00 90.62 102 GLU A N 1
ATOM 808 C CA . GLU A 1 102 ? 3.988 3.240 12.312 1.00 90.62 102 GLU A CA 1
ATOM 809 C C . GLU A 1 102 ? 4.181 4.392 11.319 1.00 90.62 102 GLU A C 1
ATOM 811 O O . GLU A 1 102 ? 3.470 5.391 11.401 1.00 90.62 102 GLU A O 1
ATOM 816 N N . GLU A 1 103 ? 5.092 4.248 10.353 1.00 92.12 103 GLU A N 1
ATOM 817 C CA . GLU A 1 103 ? 5.347 5.270 9.329 1.00 92.12 103 GLU A CA 1
ATOM 818 C C . GLU A 1 103 ? 4.084 5.579 8.520 1.00 92.12 103 GLU A C 1
ATOM 820 O O . GLU A 1 103 ? 3.745 6.741 8.282 1.00 92.12 103 GLU A O 1
ATOM 825 N N . THR A 1 104 ? 3.352 4.530 8.142 1.00 91.50 104 THR A N 1
ATOM 826 C CA . THR A 1 104 ? 2.107 4.662 7.382 1.00 91.50 104 THR A CA 1
ATOM 827 C C . THR A 1 104 ? 1.008 5.307 8.227 1.00 91.50 104 THR A C 1
ATOM 829 O O . THR A 1 104 ? 0.328 6.215 7.752 1.00 91.50 104 THR A O 1
ATOM 832 N N . ALA A 1 105 ? 0.856 4.898 9.490 1.00 91.56 105 ALA A N 1
ATOM 833 C CA . ALA A 1 105 ? -0.112 5.482 10.414 1.00 91.56 105 ALA A CA 1
ATOM 834 C C . ALA A 1 105 ? 0.173 6.965 10.663 1.00 91.56 105 ALA A C 1
ATOM 836 O O . ALA A 1 105 ? -0.731 7.783 10.531 1.00 91.56 105 ALA A O 1
ATOM 837 N N . SER A 1 106 ? 1.427 7.314 10.956 1.00 92.88 106 SER A N 1
ATOM 838 C CA . SER A 1 106 ? 1.870 8.694 11.171 1.00 92.88 106 SER A CA 1
ATOM 839 C C . SER A 1 106 ? 1.545 9.577 9.963 1.00 92.88 106 SER A C 1
ATOM 841 O O . SER A 1 106 ? 0.910 10.621 10.099 1.00 92.88 106 SER A O 1
ATOM 843 N N . CYS A 1 107 ? 1.851 9.103 8.751 1.00 92.12 107 CYS A N 1
ATOM 844 C CA . CYS A 1 107 ? 1.526 9.834 7.531 1.00 92.12 107 CYS A CA 1
ATOM 845 C C . CYS A 1 107 ? 0.014 10.011 7.322 1.00 92.12 107 CYS A C 1
ATOM 847 O O . CYS A 1 107 ? -0.429 11.092 6.942 1.00 92.12 107 CYS A O 1
ATOM 849 N N . ILE A 1 108 ? -0.796 8.977 7.568 1.00 92.06 108 ILE A N 1
ATOM 850 C CA . ILE A 1 108 ? -2.254 9.085 7.424 1.00 92.06 108 ILE A CA 1
ATOM 851 C C . ILE A 1 108 ? -2.826 10.061 8.455 1.00 92.06 108 ILE A C 1
ATOM 853 O O . ILE A 1 108 ? -3.687 10.861 8.095 1.00 92.06 108 ILE A O 1
ATOM 857 N N . ILE A 1 109 ? -2.324 10.043 9.692 1.00 92.62 109 ILE A N 1
ATOM 858 C CA . ILE A 1 109 ? -2.725 10.987 10.743 1.00 92.62 109 ILE A CA 1
ATOM 859 C C . ILE A 1 109 ? -2.412 12.421 10.311 1.00 92.62 109 ILE A C 1
ATOM 861 O O . ILE A 1 109 ? -3.289 13.276 10.390 1.00 92.62 109 ILE A O 1
ATOM 865 N N . ASP A 1 110 ? -1.219 12.673 9.770 1.00 92.19 110 ASP A N 1
ATOM 866 C CA . ASP A 1 110 ? -0.833 13.996 9.265 1.00 92.19 110 ASP A CA 1
ATOM 867 C C . ASP A 1 110 ? -1.692 14.466 8.073 1.00 92.19 110 ASP A C 1
ATOM 869 O O . ASP A 1 110 ? -1.818 15.667 7.819 1.00 92.19 110 ASP A O 1
ATOM 873 N N . LEU A 1 111 ? -2.259 13.532 7.302 1.00 89.19 111 LEU A N 1
ATOM 874 C CA . LEU A 1 111 ? -3.034 13.829 6.096 1.00 89.19 111 LEU A CA 1
ATOM 875 C C . LEU A 1 111 ? -4.548 13.935 6.328 1.00 89.19 111 LEU A C 1
ATOM 877 O O . LEU A 1 111 ? -5.194 14.722 5.630 1.00 89.19 111 LEU A O 1
ATOM 881 N N . PHE A 1 112 ? -5.108 13.133 7.237 1.00 88.62 112 PHE A N 1
ATOM 882 C CA . PHE A 1 112 ? -6.553 12.900 7.377 1.00 88.62 112 PHE A CA 1
ATOM 883 C C . PHE A 1 112 ? -7.061 12.835 8.826 1.00 88.62 112 PHE A C 1
ATOM 885 O O . PHE A 1 112 ? -8.266 12.685 9.011 1.00 88.62 112 PHE A O 1
ATOM 892 N N . ASP A 1 113 ? -6.180 12.950 9.823 1.00 89.75 113 ASP A N 1
ATOM 893 C CA . ASP A 1 113 ? -6.436 12.790 11.262 1.00 89.75 113 ASP A CA 1
ATOM 894 C C . ASP A 1 113 ? -6.546 11.337 11.775 1.00 89.75 113 ASP A C 1
ATOM 896 O O . ASP A 1 113 ? -6.653 10.355 11.037 1.00 89.75 113 ASP A O 1
ATOM 900 N N . VAL A 1 114 ? -6.509 11.201 13.105 1.00 88.88 114 VAL A N 1
ATOM 901 C CA . VAL A 1 114 ? -6.541 9.919 13.836 1.00 88.88 114 VAL A CA 1
ATOM 902 C C . VAL A 1 114 ? -7.853 9.158 13.624 1.00 88.88 114 VAL A C 1
ATOM 904 O O . VAL A 1 114 ? -7.847 7.932 13.515 1.00 88.88 114 VAL A O 1
ATOM 907 N N . GLU A 1 115 ? -8.980 9.869 13.533 1.00 89.12 115 GLU A N 1
ATOM 908 C CA . GLU A 1 115 ? -10.306 9.265 13.327 1.00 89.12 115 GLU A CA 1
ATOM 909 C C . GLU A 1 115 ? -10.380 8.493 12.003 1.00 89.12 115 GLU A C 1
ATOM 911 O O . GLU A 1 115 ? -11.037 7.456 11.915 1.00 89.12 115 GLU A O 1
ATOM 916 N N . TYR A 1 116 ? -9.656 8.963 10.985 1.00 89.50 116 TYR A N 1
ATOM 917 C CA . TYR A 1 116 ? -9.614 8.329 9.674 1.00 89.50 116 TYR A CA 1
ATOM 918 C C . TYR A 1 116 ? -8.837 7.004 9.686 1.00 89.50 116 TYR A C 1
ATOM 920 O O . TYR A 1 116 ? -9.198 6.058 8.992 1.00 89.50 116 TYR A O 1
ATOM 928 N N . VAL A 1 117 ? -7.801 6.882 10.522 1.00 88.19 117 VAL A N 1
ATOM 929 C CA . VAL A 1 117 ? -7.111 5.596 10.728 1.00 88.19 117 VAL A CA 1
ATOM 930 C C . VAL A 1 117 ? -8.035 4.590 11.417 1.00 88.19 117 VAL A C 1
ATOM 932 O O . VAL A 1 117 ? -8.047 3.414 11.058 1.00 88.19 117 VAL A O 1
ATOM 935 N N . GLN A 1 118 ? -8.832 5.054 12.384 1.00 87.25 118 GLN A N 1
ATOM 936 C CA . GLN A 1 118 ? -9.739 4.202 13.158 1.00 87.25 118 GLN A CA 1
ATOM 937 C C . GLN A 1 118 ? -10.927 3.680 12.345 1.00 87.25 118 GLN A C 1
ATOM 939 O O . GLN A 1 118 ? -11.472 2.618 12.660 1.00 87.25 118 GLN A O 1
ATOM 944 N N . SER A 1 119 ? -11.345 4.411 11.313 1.00 86.69 119 SER A N 1
ATOM 945 C CA . SER A 1 119 ? -12.379 3.944 10.394 1.00 86.69 119 SER A CA 1
ATOM 946 C C . SER A 1 119 ? -11.839 2.944 9.367 1.00 86.69 119 SER A C 1
ATOM 948 O O . SER A 1 119 ? -12.597 2.088 8.918 1.00 86.69 119 SER A O 1
ATOM 950 N N . GLU A 1 120 ? -10.549 3.015 9.011 1.00 88.44 120 GLU A N 1
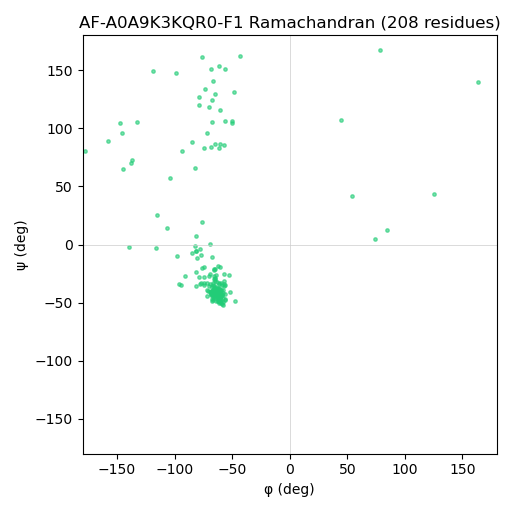ATOM 951 C CA . GLU A 1 120 ? -9.992 2.324 7.840 1.00 88.44 120 GLU A CA 1
ATOM 952 C C . GLU A 1 120 ? -8.625 1.672 8.091 1.00 88.44 120 GLU A C 1
ATOM 954 O O . GLU A 1 120 ? -7.592 2.024 7.513 1.00 88.44 120 GLU A O 1
ATOM 959 N N . TRP A 1 121 ? -8.635 0.610 8.895 1.00 88.06 121 TRP A N 1
ATOM 960 C CA . TRP A 1 121 ? -7.448 -0.183 9.248 1.00 88.06 121 TRP A CA 1
ATOM 961 C C . TRP A 1 121 ? -6.748 -0.846 8.055 1.00 88.06 121 TRP A C 1
ATOM 963 O O . TRP A 1 121 ? -5.581 -1.232 8.147 1.00 88.06 121 TRP A O 1
ATOM 973 N N . GLN A 1 122 ? -7.441 -0.997 6.924 1.00 88.75 122 GLN A N 1
ATOM 974 C CA . GLN A 1 122 ? -6.884 -1.607 5.715 1.00 88.75 122 GLN A CA 1
ATOM 975 C C . GLN A 1 122 ? -5.747 -0.778 5.113 1.00 88.75 122 GLN A C 1
ATOM 977 O O . GLN A 1 122 ? -4.841 -1.344 4.501 1.00 88.75 122 GLN A O 1
ATOM 982 N N . LEU A 1 123 ? -5.752 0.544 5.304 1.00 89.31 123 LEU A N 1
ATOM 983 C CA . LEU A 1 123 ? -4.710 1.428 4.777 1.00 89.31 123 LEU A CA 1
ATOM 984 C C . LEU A 1 123 ? -3.343 1.153 5.409 1.00 89.31 123 LEU A C 1
ATOM 986 O O . LEU A 1 123 ? -2.328 1.227 4.725 1.00 89.31 123 LEU A O 1
ATOM 990 N N . LEU A 1 124 ? -3.326 0.724 6.673 1.00 89.44 124 LEU A N 1
ATOM 991 C CA . LEU A 1 124 ? -2.110 0.349 7.398 1.00 89.44 124 LEU A CA 1
ATOM 992 C C . LEU A 1 124 ? -1.436 -0.918 6.849 1.00 89.44 124 LEU A C 1
ATOM 994 O O . LEU A 1 124 ? -0.317 -1.242 7.240 1.00 89.44 124 LEU A O 1
ATOM 998 N N . SER A 1 125 ? -2.113 -1.656 5.961 1.00 90.19 125 SER A N 1
ATOM 999 C CA . SER A 1 125 ? -1.536 -2.835 5.311 1.00 90.19 125 SER A CA 1
ATOM 1000 C C . SER A 1 125 ? -0.625 -2.508 4.123 1.00 90.19 125 SER A C 1
ATOM 1002 O O . SER A 1 125 ? 0.086 -3.387 3.624 1.00 90.19 125 SER A O 1
ATOM 1004 N N . TYR A 1 126 ? -0.645 -1.258 3.661 1.00 90.00 126 TYR A N 1
ATOM 1005 C CA . TYR A 1 126 ? 0.161 -0.787 2.541 1.00 90.00 126 TYR A CA 1
ATOM 1006 C C . TYR A 1 126 ? 1.415 -0.069 3.044 1.00 90.00 126 TYR A C 1
ATOM 1008 O O . TYR A 1 126 ? 1.375 0.560 4.098 1.00 90.00 126 TYR A O 1
ATOM 1016 N N . PRO A 1 127 ? 2.536 -0.144 2.308 1.00 90.56 127 PRO A N 1
ATOM 1017 C CA . PRO A 1 127 ? 3.712 0.653 2.625 1.00 90.56 127 PRO A CA 1
ATOM 1018 C C . PRO A 1 127 ? 3.444 2.145 2.376 1.00 90.56 127 PRO A C 1
ATOM 1020 O O . PRO A 1 127 ? 2.686 2.507 1.473 1.00 90.56 127 PRO A O 1
ATOM 1023 N N . LEU A 1 128 ? 4.134 3.003 3.131 1.00 92.25 128 LEU A N 1
ATOM 1024 C CA . LEU A 1 128 ? 4.028 4.463 3.049 1.00 92.25 128 LEU A CA 1
ATOM 1025 C C . LEU A 1 128 ? 4.094 4.993 1.607 1.00 92.25 128 LEU A C 1
ATOM 1027 O O . LEU A 1 128 ? 3.234 5.770 1.192 1.00 92.25 128 LEU A O 1
ATOM 1031 N N . ASP A 1 129 ? 5.082 4.536 0.834 1.00 90.75 129 ASP A N 1
ATOM 1032 C CA . ASP A 1 129 ? 5.290 4.970 -0.552 1.00 90.75 129 ASP A CA 1
ATOM 1033 C C . ASP A 1 129 ? 4.059 4.719 -1.436 1.00 90.75 129 ASP A C 1
ATOM 1035 O O . ASP A 1 129 ? 3.741 5.524 -2.312 1.00 90.75 129 ASP A O 1
ATOM 1039 N N . ASP A 1 130 ? 3.341 3.617 -1.203 1.00 91.94 130 ASP A N 1
ATOM 1040 C CA . ASP A 1 130 ? 2.148 3.262 -1.971 1.00 91.94 130 ASP A CA 1
ATOM 1041 C C . ASP A 1 130 ? 0.956 4.141 -1.580 1.00 91.94 130 ASP A C 1
ATOM 1043 O O . ASP A 1 130 ? 0.157 4.498 -2.446 1.00 91.94 130 ASP A O 1
ATOM 1047 N N . VAL A 1 131 ? 0.851 4.527 -0.304 1.00 91.69 131 VAL A N 1
ATOM 1048 C CA . VAL A 1 131 ? -0.191 5.438 0.195 1.00 91.69 131 VAL A CA 1
ATOM 1049 C C . VAL A 1 131 ? -0.000 6.845 -0.368 1.00 91.69 131 VAL A C 1
ATOM 1051 O O . VAL A 1 131 ? -0.941 7.425 -0.915 1.00 91.69 131 VAL A O 1
ATOM 1054 N N . VAL A 1 132 ? 1.224 7.372 -0.295 1.00 92.88 132 VAL A N 1
ATOM 1055 C CA . VAL A 1 132 ? 1.564 8.702 -0.823 1.00 92.88 132 VAL A CA 1
ATOM 1056 C C . VAL A 1 132 ? 1.358 8.743 -2.335 1.00 92.88 132 VAL A C 1
ATOM 1058 O O . VAL A 1 132 ? 0.661 9.624 -2.842 1.00 92.88 132 VAL A O 1
ATOM 1061 N N . TYR A 1 133 ? 1.885 7.751 -3.056 1.00 92.94 133 TYR A N 1
ATOM 1062 C CA . TYR A 1 133 ? 1.711 7.677 -4.502 1.00 92.94 133 TYR A CA 1
ATOM 1063 C C . TYR A 1 133 ? 0.250 7.448 -4.900 1.00 92.94 133 TYR A C 1
ATOM 1065 O O . TYR A 1 133 ? -0.214 8.014 -5.882 1.00 92.94 133 TYR A O 1
ATOM 1073 N N . GLY A 1 134 ? -0.513 6.667 -4.130 1.00 92.56 134 GLY A N 1
ATOM 1074 C CA . GLY A 1 134 ? -1.945 6.479 -4.357 1.00 92.56 134 GLY A CA 1
ATOM 1075 C C . GLY A 1 134 ? -2.721 7.797 -4.317 1.00 92.56 134 GLY A C 1
ATOM 1076 O O . GLY A 1 134 ? -3.595 8.028 -5.152 1.00 92.56 134 GLY A O 1
ATOM 1077 N N . LEU A 1 135 ? -2.364 8.704 -3.405 1.00 92.44 135 LEU A N 1
ATOM 1078 C CA . LEU A 1 135 ? -2.951 10.04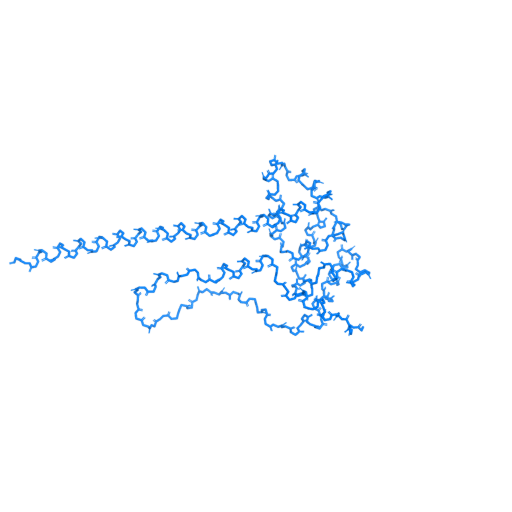2 -3.343 1.00 92.44 135 LEU A CA 1
ATOM 1079 C C . LEU A 1 135 ? -2.558 10.907 -4.555 1.00 92.44 135 LEU A C 1
ATOM 1081 O O . LEU A 1 135 ? -3.406 11.594 -5.129 1.00 92.44 135 LEU A O 1
ATOM 1085 N N . GLU A 1 136 ? -1.290 10.860 -4.967 1.00 93.12 136 GLU A N 1
ATOM 1086 C CA . GLU A 1 136 ? -0.800 11.536 -6.178 1.00 93.12 136 GLU A CA 1
ATOM 1087 C C . GLU A 1 136 ? -1.484 11.016 -7.446 1.00 93.12 136 GLU A C 1
ATOM 1089 O O . GLU A 1 136 ? -1.857 11.793 -8.332 1.00 93.12 136 GLU A O 1
ATOM 1094 N N . PHE A 1 137 ? -1.701 9.706 -7.507 1.00 93.31 137 PHE A N 1
ATOM 1095 C CA . PHE A 1 137 ? -2.372 9.031 -8.603 1.00 93.31 137 PHE A CA 1
ATOM 1096 C C . PHE A 1 137 ? -3.814 9.513 -8.747 1.00 93.31 137 PHE A C 1
ATOM 1098 O O . PHE A 1 137 ? -4.231 9.911 -9.834 1.00 93.31 137 PHE A O 1
ATOM 1105 N N . VAL A 1 138 ? -4.569 9.554 -7.646 1.00 92.81 138 VAL A N 1
ATOM 1106 C CA . VAL A 1 138 ? -5.946 10.068 -7.650 1.00 92.81 138 VAL A CA 1
ATOM 1107 C C . VAL A 1 138 ? -5.976 11.536 -8.064 1.00 92.81 138 VAL A C 1
ATOM 1109 O O . VAL A 1 138 ? -6.780 11.911 -8.916 1.00 92.81 138 VAL A O 1
ATOM 1112 N N . SER A 1 139 ? -5.083 12.356 -7.506 1.00 92.50 139 SER A N 1
ATOM 1113 C CA . SER A 1 139 ? -4.967 13.777 -7.852 1.00 92.50 139 SER A CA 1
ATOM 1114 C C . SER A 1 139 ? -4.742 13.963 -9.354 1.00 92.50 139 SER A C 1
ATOM 1116 O O . SER A 1 139 ? -5.414 14.777 -9.993 1.00 92.50 139 SER A O 1
ATOM 1118 N N . THR A 1 140 ? -3.882 13.135 -9.947 1.00 91.88 140 THR A N 1
ATOM 1119 C CA . THR A 1 140 ? -3.626 13.123 -11.391 1.00 91.88 140 THR A CA 1
ATOM 1120 C C . THR A 1 140 ? -4.844 12.655 -12.189 1.00 91.88 140 THR A C 1
ATOM 1122 O O . THR A 1 140 ? -5.250 13.319 -13.143 1.00 91.88 140 THR A O 1
ATOM 1125 N N . MET A 1 141 ? -5.470 11.547 -11.784 1.00 91.19 141 MET A N 1
ATOM 1126 C CA . MET A 1 141 ? -6.619 10.949 -12.470 1.00 91.19 141 MET A CA 1
ATOM 1127 C C . MET A 1 141 ? -7.836 11.880 -12.479 1.00 91.19 141 MET A C 1
ATOM 1129 O O . MET A 1 141 ? -8.548 11.967 -13.479 1.00 91.19 141 MET A O 1
ATOM 1133 N N . MET A 1 142 ? -8.070 12.588 -11.375 1.00 91.25 142 MET A N 1
ATOM 1134 C CA . MET A 1 142 ? -9.178 13.531 -11.235 1.00 91.25 142 MET A CA 1
ATOM 1135 C C . MET A 1 142 ? -8.843 14.922 -11.789 1.00 91.25 142 MET A C 1
ATOM 1137 O O . MET A 1 142 ? -9.735 15.760 -11.884 1.00 91.25 142 MET A O 1
ATOM 1141 N N . MET A 1 143 ? -7.586 15.165 -12.185 1.00 92.62 143 MET A N 1
ATOM 1142 C CA . MET A 1 143 ? -7.068 16.481 -12.581 1.00 92.62 143 MET A CA 1
ATOM 1143 C C . MET A 1 143 ? -7.317 17.551 -11.508 1.00 92.62 143 MET A C 1
ATOM 1145 O O . MET A 1 143 ? -7.699 18.683 -11.809 1.00 92.62 143 MET A O 1
ATOM 1149 N N . MET A 1 144 ? -7.119 17.179 -10.244 1.00 91.12 144 MET A N 1
ATOM 1150 C CA . MET A 1 144 ? -7.402 18.025 -9.088 1.00 91.12 144 MET A CA 1
ATOM 1151 C C . MET A 1 144 ? -6.133 18.299 -8.284 1.00 91.12 144 MET A C 1
ATOM 1153 O O . MET A 1 144 ? -5.256 17.438 -8.220 1.00 91.12 144 MET A O 1
ATOM 1157 N N . PRO A 1 145 ? -6.027 19.462 -7.616 1.00 90.44 145 PRO A N 1
ATOM 1158 C CA . PRO A 1 145 ? -4.983 19.690 -6.627 1.00 90.44 145 PRO A CA 1
ATOM 1159 C C . PRO A 1 145 ? -5.015 18.623 -5.526 1.00 90.44 145 PRO A C 1
ATOM 1161 O O . PRO A 1 145 ? -6.076 18.102 -5.164 1.00 90.44 145 PRO A O 1
ATOM 1164 N N . GLN A 1 146 ? -3.854 18.330 -4.936 1.00 85.44 146 GLN A N 1
ATOM 1165 C CA . GLN A 1 146 ? -3.777 17.373 -3.830 1.00 85.44 146 GLN A CA 1
ATOM 1166 C C . GLN A 1 146 ? -4.632 17.792 -2.626 1.00 85.44 146 GLN A C 1
ATOM 1168 O O . GLN A 1 146 ? -5.174 16.918 -1.960 1.00 85.44 146 GLN A O 1
ATOM 1173 N N . SER A 1 147 ? -4.788 19.094 -2.351 1.00 88.19 147 SER A N 1
ATOM 1174 C CA . SER A 1 147 ? -5.646 19.589 -1.260 1.00 88.19 147 SER A CA 1
ATOM 1175 C C . SER A 1 147 ? -7.081 19.086 -1.394 1.00 88.19 147 SER A C 1
ATOM 1177 O O . SER A 1 147 ? -7.644 18.541 -0.450 1.00 88.19 147 SER A O 1
ATOM 1179 N N . ASP A 1 148 ? -7.637 19.207 -2.595 1.00 89.44 148 ASP A N 1
ATOM 1180 C CA . ASP A 1 148 ? -9.035 18.889 -2.869 1.00 89.44 148 ASP A CA 1
ATOM 1181 C C . ASP A 1 148 ? -9.216 17.370 -2.970 1.00 89.44 148 ASP A C 1
ATOM 1183 O O . ASP A 1 148 ? -10.215 16.812 -2.518 1.00 89.44 148 ASP A O 1
ATOM 1187 N N . THR A 1 149 ? -8.193 16.687 -3.491 1.00 89.38 149 THR A N 1
ATOM 1188 C CA . THR A 1 149 ? -8.119 15.223 -3.521 1.00 89.38 149 THR A CA 1
ATOM 1189 C C . THR A 1 149 ? -8.139 14.640 -2.111 1.00 89.38 149 THR A C 1
ATOM 1191 O O . THR A 1 149 ? -8.886 13.701 -1.852 1.00 89.38 149 THR A O 1
ATOM 1194 N N . ARG A 1 150 ? -7.383 15.226 -1.171 1.00 89.88 150 ARG A N 1
ATOM 1195 C CA . ARG A 1 150 ? -7.413 14.823 0.243 1.00 89.88 150 ARG A CA 1
ATOM 1196 C C . ARG A 1 150 ? -8.810 14.983 0.826 1.00 89.88 150 ARG A C 1
ATOM 1198 O O . ARG A 1 150 ? -9.297 14.062 1.462 1.00 89.88 150 ARG A O 1
ATOM 1205 N N . THR A 1 151 ? -9.498 16.093 0.567 1.00 90.00 151 THR A N 1
ATOM 1206 C CA . THR A 1 151 ? -10.869 16.281 1.068 1.00 90.00 151 THR A CA 1
ATOM 1207 C C . THR A 1 151 ? -11.830 15.206 0.550 1.00 90.00 151 THR A C 1
ATOM 1209 O O . THR A 1 151 ? -12.669 14.720 1.304 1.00 90.00 151 THR A O 1
ATOM 1212 N N . ILE A 1 152 ? -11.698 14.795 -0.713 1.00 90.44 152 ILE A N 1
ATOM 1213 C CA . ILE A 1 152 ? -12.536 13.740 -1.301 1.00 90.44 152 ILE A CA 1
ATOM 1214 C C . ILE A 1 152 ? -12.171 12.363 -0.734 1.00 90.44 152 ILE A C 1
ATOM 1216 O O . ILE A 1 152 ? -13.063 11.602 -0.365 1.00 90.44 152 ILE A O 1
ATOM 1220 N N . CYS A 1 153 ? -10.879 12.052 -0.613 1.00 90.44 153 CYS A N 1
ATOM 1221 C CA . CYS A 1 153 ? -10.407 10.817 0.017 1.00 90.44 153 CYS A CA 1
ATOM 1222 C C . CYS A 1 153 ? -10.841 10.727 1.489 1.00 90.44 153 CYS A C 1
ATOM 1224 O O . CYS A 1 153 ? -11.254 9.661 1.927 1.00 90.44 153 CYS A O 1
ATOM 1226 N N . ALA A 1 154 ? -10.852 11.844 2.224 1.00 88.88 154 ALA A N 1
ATOM 1227 C CA . ALA A 1 154 ? -11.352 11.901 3.599 1.00 88.88 154 ALA A CA 1
ATOM 1228 C C . ALA A 1 154 ? -12.842 11.525 3.693 1.00 88.88 154 ALA A C 1
ATOM 1230 O O . ALA A 1 154 ? -13.280 10.924 4.669 1.00 88.88 154 ALA A O 1
ATOM 1231 N N . GLN A 1 155 ? -13.629 11.864 2.666 1.00 88.69 155 GLN A N 1
ATOM 1232 C CA . GLN A 1 155 ? -15.049 11.507 2.575 1.00 88.69 155 GLN A CA 1
ATOM 1233 C C . GLN A 1 155 ? -15.276 10.080 2.063 1.00 88.69 155 GLN A C 1
ATOM 1235 O O . GLN A 1 155 ? -16.340 9.505 2.292 1.00 88.69 155 GLN A O 1
ATOM 1240 N N . SER A 1 156 ? -14.311 9.518 1.334 1.00 89.38 156 SER A N 1
ATOM 1241 C CA . SER A 1 156 ? -14.398 8.182 0.757 1.00 89.38 156 SER A CA 1
ATOM 1242 C C . SER A 1 156 ? -13.037 7.495 0.751 1.00 89.38 156 SER A C 1
ATOM 1244 O O . SER A 1 156 ? -12.245 7.610 -0.185 1.00 89.38 156 SER A O 1
ATOM 1246 N N . SER A 1 157 ? -12.814 6.689 1.779 1.00 87.50 157 SER A N 1
ATOM 1247 C CA . SER A 1 157 ? -11.651 5.815 1.919 1.00 87.50 157 SER A CA 1
ATOM 1248 C C . SER A 1 157 ? -11.472 4.833 0.767 1.00 87.50 157 SER A C 1
ATOM 1250 O O . SER A 1 157 ? -10.350 4.558 0.341 1.00 87.50 157 SER A O 1
ATOM 1252 N N . ALA A 1 158 ? -12.584 4.364 0.198 1.00 89.50 158 ALA A N 1
ATOM 1253 C CA . ALA A 1 158 ? -12.601 3.511 -0.982 1.00 89.50 158 ALA A CA 1
ATOM 1254 C C . ALA A 1 158 ? -11.870 4.151 -2.172 1.00 89.50 158 ALA A C 1
ATOM 1256 O O . ALA A 1 158 ? -11.212 3.449 -2.938 1.00 89.50 158 ALA A O 1
ATOM 1257 N N . LEU A 1 159 ? -11.946 5.478 -2.310 1.00 91.25 159 LEU A N 1
ATOM 1258 C CA . LEU A 1 159 ? -11.284 6.212 -3.383 1.00 91.25 159 LEU A CA 1
ATOM 1259 C C . LEU A 1 159 ? -9.766 6.262 -3.176 1.00 91.25 159 LEU A C 1
ATOM 1261 O O . LEU A 1 159 ? -9.019 6.064 -4.134 1.00 91.25 159 LEU A O 1
ATOM 1265 N N . LEU A 1 160 ? -9.304 6.424 -1.931 1.00 92.00 160 LEU A N 1
ATOM 1266 C CA . LEU A 1 160 ? -7.881 6.318 -1.602 1.00 92.00 160 LEU A CA 1
ATOM 1267 C C . LEU A 1 160 ? -7.366 4.888 -1.809 1.00 92.00 160 LEU A C 1
ATOM 1269 O O . LEU A 1 160 ? -6.337 4.703 -2.450 1.00 92.00 160 LEU A O 1
ATOM 1273 N N . LEU A 1 161 ? -8.099 3.873 -1.341 1.00 92.12 161 LEU A N 1
ATOM 1274 C CA . LEU A 1 161 ? -7.747 2.462 -1.545 1.00 92.12 161 LEU A CA 1
ATOM 1275 C C . LEU A 1 161 ? -7.659 2.103 -3.034 1.00 92.12 161 LEU A C 1
ATOM 1277 O O . LEU A 1 161 ? -6.707 1.450 -3.464 1.00 92.12 161 LEU A O 1
ATOM 1281 N N . GLN A 1 162 ? -8.619 2.563 -3.838 1.00 91.44 162 GLN A N 1
ATOM 1282 C CA . GLN A 1 162 ? -8.587 2.390 -5.288 1.00 91.44 162 GLN A CA 1
ATOM 1283 C C . GLN A 1 162 ? -7.415 3.152 -5.919 1.00 91.44 162 GLN A C 1
ATOM 1285 O O . GLN A 1 162 ? -6.784 2.641 -6.843 1.00 91.44 162 GLN A O 1
ATOM 1290 N N . GLY A 1 163 ? -7.093 4.337 -5.398 1.00 92.25 163 GLY A N 1
ATOM 1291 C CA . GLY A 1 163 ? -5.918 5.115 -5.775 1.00 92.25 163 GLY A CA 1
ATOM 1292 C C . GLY A 1 163 ? -4.611 4.364 -5.558 1.00 92.25 163 GLY A C 1
ATOM 1293 O O . GLY A 1 163 ? -3.803 4.250 -6.474 1.00 92.25 163 GLY A O 1
ATOM 1294 N N . ILE A 1 164 ? -4.440 3.783 -4.371 1.00 93.19 164 ILE A N 1
ATOM 1295 C CA . ILE A 1 164 ? -3.278 2.966 -4.003 1.00 93.19 164 ILE A CA 1
ATOM 1296 C C . ILE A 1 164 ? -3.151 1.767 -4.947 1.00 93.19 164 ILE A C 1
ATOM 1298 O O . ILE A 1 164 ? -2.095 1.541 -5.539 1.00 93.19 164 ILE A O 1
ATOM 1302 N N . GLN A 1 165 ? -4.238 1.019 -5.152 1.00 91.56 165 GLN A N 1
ATOM 1303 C CA . GLN A 1 165 ? -4.237 -0.135 -6.056 1.00 91.56 165 GLN A CA 1
ATOM 1304 C C . GLN A 1 165 ? -3.938 0.260 -7.506 1.00 91.56 165 GLN A C 1
ATOM 1306 O O . GLN A 1 165 ? -3.148 -0.414 -8.171 1.00 91.56 165 GLN A O 1
ATOM 1311 N N . GLY A 1 166 ? -4.536 1.352 -7.987 1.00 90.25 166 GLY A N 1
ATOM 1312 C CA . GLY A 1 166 ? -4.280 1.906 -9.314 1.00 90.25 166 GLY A CA 1
ATOM 1313 C C . GLY A 1 166 ? -2.822 2.324 -9.484 1.00 90.25 166 GLY A C 1
ATOM 1314 O O . GLY A 1 166 ? -2.189 1.936 -10.462 1.00 90.25 166 GLY A O 1
ATOM 1315 N N . GLY A 1 167 ? -2.253 3.010 -8.492 1.00 90.81 167 GLY A N 1
ATOM 1316 C CA . GLY A 1 167 ? -0.862 3.451 -8.511 1.00 90.81 167 GLY A CA 1
ATOM 1317 C C . GLY A 1 167 ? 0.154 2.303 -8.435 1.00 90.81 167 GLY A C 1
ATOM 1318 O O . GLY A 1 167 ? 1.189 2.338 -9.104 1.00 90.81 167 GLY A O 1
ATOM 1319 N N . ILE A 1 168 ? -0.132 1.240 -7.673 1.00 90.25 168 ILE A N 1
ATOM 1320 C CA . ILE A 1 168 ? 0.678 0.006 -7.680 1.00 90.25 168 ILE A CA 1
ATOM 1321 C C . ILE A 1 168 ? 0.675 -0.619 -9.082 1.00 90.25 168 ILE A C 1
ATOM 1323 O O . ILE A 1 168 ? 1.729 -1.005 -9.594 1.00 90.25 168 ILE A O 1
ATOM 1327 N N . GLN A 1 169 ? -0.496 -0.706 -9.719 1.00 88.69 169 GLN A N 1
ATOM 1328 C CA . GLN A 1 169 ? -0.624 -1.256 -11.070 1.00 88.69 169 GLN A CA 1
ATOM 1329 C C . GLN A 1 169 ? 0.082 -0.387 -12.115 1.00 88.69 169 GLN A C 1
ATOM 1331 O O . GLN A 1 169 ? 0.794 -0.924 -12.964 1.00 88.69 169 GLN A O 1
ATOM 1336 N N . GLU A 1 170 ? -0.062 0.938 -12.044 1.00 90.56 170 GLU A N 1
ATOM 1337 C CA . GLU A 1 170 ? 0.611 1.870 -12.950 1.00 90.56 170 GLU A CA 1
ATOM 1338 C C . GLU A 1 170 ? 2.131 1.713 -12.873 1.00 90.56 170 GLU A C 1
ATOM 1340 O O . GLU A 1 170 ? 2.775 1.482 -13.900 1.00 90.56 170 GLU A O 1
ATOM 1345 N N . ARG A 1 171 ? 2.710 1.743 -11.664 1.00 87.75 171 ARG A N 1
ATOM 1346 C CA . ARG A 1 171 ? 4.159 1.564 -11.487 1.00 87.75 171 ARG A CA 1
ATOM 1347 C C . ARG A 1 171 ? 4.628 0.191 -11.947 1.00 87.75 171 ARG A C 1
ATOM 1349 O O . ARG A 1 171 ? 5.689 0.085 -12.559 1.00 87.75 171 ARG A O 1
ATOM 1356 N N . ALA A 1 172 ? 3.844 -0.863 -11.718 1.00 85.06 172 ALA A N 1
ATOM 1357 C CA . ALA A 1 172 ? 4.173 -2.194 -12.221 1.00 85.06 172 ALA A CA 1
ATOM 1358 C C . ALA A 1 172 ? 4.255 -2.224 -13.757 1.00 85.06 172 ALA A C 1
ATOM 1360 O O . ALA A 1 172 ? 5.207 -2.776 -14.315 1.00 85.06 172 ALA A O 1
ATOM 1361 N N . VAL A 1 173 ? 3.298 -1.591 -14.443 1.00 85.50 173 VAL A N 1
ATOM 1362 C CA . VAL A 1 173 ? 3.295 -1.474 -15.909 1.00 85.50 173 VAL A CA 1
ATOM 1363 C C . VAL A 1 173 ? 4.452 -0.601 -16.392 1.00 85.50 173 VAL A C 1
ATOM 1365 O O . VAL A 1 173 ? 5.137 -0.978 -17.342 1.00 85.50 173 VAL A O 1
ATOM 1368 N N . GLN A 1 174 ? 4.720 0.525 -15.732 1.00 84.31 174 GLN A N 1
ATOM 1369 C CA . GLN A 1 174 ? 5.822 1.419 -16.080 1.00 84.31 174 GLN A CA 1
ATOM 1370 C C . GLN A 1 174 ? 7.180 0.713 -15.973 1.00 84.31 174 GLN A C 1
ATOM 1372 O O . GLN A 1 174 ? 7.986 0.797 -16.900 1.00 84.31 174 GLN A O 1
ATOM 1377 N N . THR A 1 175 ? 7.412 -0.042 -14.897 1.00 83.06 175 THR A N 1
ATOM 1378 C CA . THR A 1 175 ? 8.626 -0.851 -14.717 1.00 83.06 175 THR A CA 1
ATOM 1379 C C . THR A 1 175 ? 8.739 -1.933 -15.789 1.00 83.06 175 THR A C 1
ATOM 1381 O O . THR A 1 175 ? 9.801 -2.093 -16.390 1.00 83.06 175 THR A O 1
ATOM 1384 N N . ALA A 1 176 ? 7.646 -2.642 -16.094 1.00 81.25 176 ALA A N 1
ATOM 1385 C CA . ALA A 1 176 ? 7.638 -3.663 -17.141 1.00 81.25 176 ALA A CA 1
ATOM 1386 C C . ALA A 1 176 ? 7.935 -3.078 -18.534 1.00 81.25 176 ALA A C 1
ATOM 1388 O O . ALA A 1 176 ? 8.707 -3.659 -19.299 1.00 81.25 176 ALA A O 1
ATOM 1389 N N . LEU A 1 177 ? 7.370 -1.911 -18.861 1.00 83.38 177 LEU A N 1
ATOM 1390 C CA . LEU A 1 177 ? 7.643 -1.192 -20.108 1.00 83.38 177 LEU A CA 1
ATOM 1391 C C . LEU A 1 177 ? 9.082 -0.669 -20.167 1.00 83.38 177 LEU A C 1
ATOM 1393 O O . LEU A 1 177 ? 9.718 -0.762 -21.218 1.00 83.38 177 LEU A O 1
ATOM 1397 N N . GLY A 1 178 ? 9.608 -0.163 -19.049 1.00 82.44 178 GLY A N 1
ATOM 1398 C CA . GLY A 1 178 ? 11.006 0.244 -18.916 1.00 82.44 178 GLY A CA 1
ATOM 1399 C C . GLY A 1 178 ? 11.955 -0.918 -19.208 1.00 82.44 178 GLY A C 1
ATOM 1400 O O . GLY A 1 178 ? 12.785 -0.822 -20.112 1.00 82.44 178 GLY A O 1
ATOM 1401 N N . ALA A 1 179 ? 11.749 -2.056 -18.542 1.00 79.12 179 ALA A N 1
ATOM 1402 C CA . ALA A 1 179 ? 12.527 -3.271 -18.767 1.00 79.12 179 ALA A CA 1
ATOM 1403 C C . ALA A 1 179 ? 12.405 -3.779 -20.217 1.00 79.12 179 ALA A C 1
ATOM 1405 O O . ALA A 1 179 ? 13.409 -4.103 -20.851 1.00 79.12 179 ALA A O 1
ATOM 1406 N N . ALA A 1 180 ? 11.198 -3.798 -20.793 1.00 76.25 180 ALA A N 1
ATOM 1407 C CA . ALA A 1 180 ? 10.991 -4.203 -22.185 1.00 76.25 180 ALA A CA 1
ATOM 1408 C C . ALA A 1 180 ? 11.714 -3.276 -23.183 1.00 76.25 180 ALA A C 1
ATOM 1410 O O . ALA A 1 180 ? 12.289 -3.745 -24.173 1.00 76.25 180 ALA A O 1
ATOM 1411 N N . SER A 1 181 ? 11.720 -1.967 -22.920 1.00 75.31 181 SER A N 1
ATOM 1412 C CA . SER A 1 181 ? 12.448 -0.972 -23.715 1.00 75.31 181 SER A CA 1
ATOM 1413 C C . SER A 1 181 ? 13.962 -1.184 -2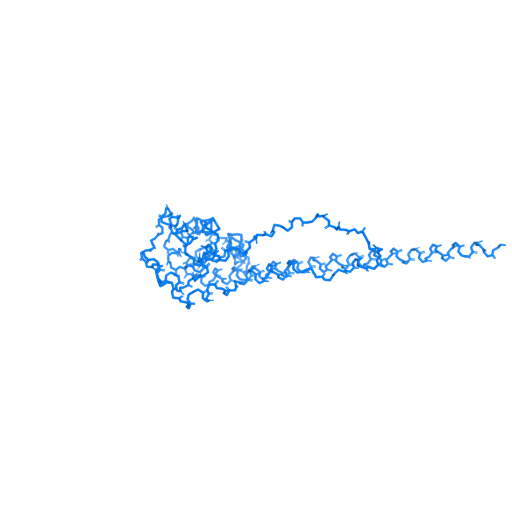3.634 1.00 75.31 181 SER A C 1
ATOM 1415 O O . SER A 1 181 ? 14.647 -1.200 -24.662 1.00 75.31 181 SER A O 1
ATOM 1417 N N . GLU A 1 182 ? 14.494 -1.440 -22.437 1.00 78.69 182 GLU A N 1
ATOM 1418 C CA . GLU A 1 182 ? 15.911 -1.751 -22.234 1.00 78.69 182 GLU A CA 1
ATOM 1419 C C . GLU A 1 182 ? 16.327 -3.035 -22.952 1.00 78.69 182 GLU A C 1
ATOM 1421 O O . GLU A 1 182 ? 17.320 -3.029 -23.684 1.00 78.69 182 GLU A O 1
ATOM 1426 N N . VAL A 1 183 ? 15.541 -4.109 -22.828 1.00 77.00 183 VAL A N 1
ATOM 1427 C CA . VAL A 1 183 ? 15.775 -5.373 -23.541 1.00 77.00 183 VAL A CA 1
ATOM 1428 C C . VAL A 1 183 ? 15.759 -5.151 -25.054 1.00 77.00 183 VAL A C 1
ATOM 1430 O O . VAL A 1 183 ? 16.639 -5.641 -25.760 1.00 77.00 183 VAL A O 1
ATOM 1433 N N . THR A 1 184 ? 14.821 -4.355 -25.570 1.00 73.75 184 THR A N 1
ATOM 1434 C CA . THR A 1 184 ? 14.754 -4.028 -27.005 1.00 73.75 184 THR A CA 1
ATOM 1435 C C . THR A 1 184 ? 15.979 -3.222 -27.460 1.00 73.75 184 THR A C 1
ATOM 1437 O O . THR A 1 184 ? 16.555 -3.483 -28.522 1.00 73.75 184 THR A O 1
ATOM 1440 N N . SER A 1 185 ? 16.436 -2.271 -26.644 1.00 73.12 185 SER A N 1
ATOM 1441 C CA . SER A 1 185 ? 17.649 -1.481 -26.892 1.00 73.12 185 SER A CA 1
ATOM 1442 C C . SER A 1 185 ? 18.914 -2.349 -26.875 1.00 73.12 185 SER A C 1
ATOM 1444 O O . SER A 1 185 ? 19.793 -2.214 -27.729 1.00 73.12 185 SER A O 1
ATOM 1446 N N . GLN A 1 186 ? 19.010 -3.299 -25.946 1.00 78.69 186 GLN A N 1
ATOM 1447 C CA . GLN A 1 186 ? 20.119 -4.251 -25.894 1.00 78.69 186 GLN A CA 1
ATOM 1448 C C . GLN A 1 186 ? 20.087 -5.224 -27.077 1.00 78.69 186 GLN A C 1
ATOM 1450 O O . GLN A 1 186 ? 21.120 -5.441 -27.708 1.00 78.69 186 GLN A O 1
ATOM 1455 N N . ALA A 1 187 ? 18.913 -5.747 -27.439 1.00 72.81 187 ALA A N 1
ATOM 1456 C CA . ALA A 1 187 ? 18.745 -6.635 -28.585 1.00 72.81 187 ALA A CA 1
ATOM 1457 C C . ALA A 1 187 ? 19.130 -5.942 -29.901 1.00 72.81 187 ALA A C 1
ATOM 1459 O O . ALA A 1 187 ? 19.864 -6.506 -30.710 1.00 72.81 187 ALA A O 1
ATOM 1460 N N . THR A 1 188 ? 18.714 -4.689 -30.104 1.00 70.88 188 THR A N 1
ATOM 1461 C CA . THR A 1 188 ? 19.107 -3.909 -31.291 1.00 70.88 188 THR A CA 1
ATOM 1462 C C . THR A 1 188 ? 20.613 -3.636 -31.332 1.00 70.88 188 THR A C 1
ATOM 1464 O O . THR A 1 188 ? 21.231 -3.801 -32.388 1.00 70.88 188 THR A O 1
ATOM 1467 N N . LYS A 1 189 ? 21.244 -3.307 -30.195 1.00 74.12 189 LYS A N 1
ATOM 1468 C CA . LYS A 1 189 ? 22.712 -3.188 -30.091 1.00 74.12 189 LYS A CA 1
ATOM 1469 C C . LYS A 1 189 ? 23.428 -4.508 -30.390 1.00 74.12 189 LYS A C 1
ATOM 1471 O O . LYS A 1 189 ? 24.435 -4.496 -31.099 1.00 74.12 189 LYS A O 1
ATOM 1476 N N . ALA A 1 190 ? 22.919 -5.632 -29.887 1.00 71.50 190 ALA A N 1
ATOM 1477 C CA . ALA A 1 190 ? 23.479 -6.959 -30.131 1.00 71.50 190 ALA A CA 1
ATOM 1478 C C . ALA A 1 190 ? 23.399 -7.336 -31.617 1.00 71.50 190 ALA A C 1
ATOM 1480 O O . ALA A 1 190 ? 24.422 -7.660 -32.215 1.00 71.50 190 ALA A O 1
ATOM 1481 N N . ILE A 1 191 ? 22.232 -7.165 -32.252 1.00 72.38 191 ILE A N 1
ATOM 1482 C CA . ILE A 1 191 ? 22.049 -7.409 -33.692 1.00 72.38 191 ILE A CA 1
ATOM 1483 C C . ILE A 1 191 ? 23.005 -6.537 -34.515 1.00 72.38 191 ILE A C 1
ATOM 1485 O O . ILE A 1 191 ? 23.667 -7.032 -35.429 1.00 72.38 191 ILE A O 1
ATOM 1489 N N . ALA A 1 192 ? 23.125 -5.246 -34.192 1.00 73.31 192 ALA A N 1
ATOM 1490 C CA . ALA A 1 192 ? 24.042 -4.346 -34.889 1.00 73.31 192 ALA A CA 1
ATOM 1491 C C . ALA A 1 192 ? 25.514 -4.775 -34.724 1.00 73.31 192 ALA A C 1
ATOM 1493 O O . ALA A 1 192 ? 26.270 -4.789 -35.700 1.00 73.31 192 ALA A O 1
ATOM 1494 N N . SER A 1 193 ? 25.912 -5.173 -33.512 1.00 75.12 193 SER A N 1
ATOM 1495 C CA . SER A 1 193 ? 27.250 -5.692 -33.205 1.00 75.12 193 SER A CA 1
ATOM 1496 C C . SER A 1 193 ? 27.560 -6.972 -33.985 1.00 75.12 193 SER A C 1
ATOM 1498 O O . SER A 1 193 ? 28.601 -7.053 -34.643 1.00 75.12 193 SER A O 1
ATOM 1500 N N . ASP A 1 194 ? 26.642 -7.938 -34.000 1.00 74.31 194 ASP A N 1
ATOM 1501 C CA . ASP A 1 194 ? 26.804 -9.208 -34.714 1.00 74.31 194 ASP A CA 1
ATOM 1502 C C . ASP A 1 194 ? 26.853 -9.005 -36.227 1.00 74.31 194 ASP A C 1
ATOM 1504 O O . ASP A 1 194 ? 27.694 -9.588 -36.920 1.00 74.31 194 ASP A O 1
ATOM 1508 N N . THR A 1 195 ? 26.042 -8.081 -36.741 1.00 73.81 195 THR A N 1
ATOM 1509 C CA . THR A 1 195 ? 26.083 -7.684 -38.148 1.00 73.81 195 THR A CA 1
ATOM 1510 C C . THR A 1 195 ? 27.458 -7.102 -38.494 1.00 73.81 195 THR A C 1
ATOM 1512 O O . THR A 1 195 ? 28.092 -7.545 -39.453 1.00 73.81 195 THR A O 1
ATOM 1515 N N . MET A 1 196 ? 28.002 -6.188 -37.681 1.00 70.00 196 MET A N 1
ATOM 1516 C CA . MET A 1 196 ? 29.345 -5.629 -37.894 1.00 70.00 196 MET A CA 1
ATOM 1517 C C . MET A 1 196 ? 30.466 -6.670 -37.761 1.00 70.00 196 MET A C 1
ATOM 1519 O O . MET A 1 196 ? 31.415 -6.637 -38.551 1.00 70.00 196 MET A O 1
ATOM 1523 N N . LYS A 1 197 ? 30.375 -7.600 -36.802 1.00 73.50 197 LYS A N 1
ATOM 1524 C CA . LYS A 1 197 ? 31.323 -8.718 -36.659 1.00 73.50 197 LYS A CA 1
ATOM 1525 C C . LYS A 1 197 ? 31.308 -9.605 -37.904 1.00 73.50 197 LYS A C 1
ATOM 1527 O O . LYS A 1 197 ? 32.379 -9.893 -38.442 1.00 73.50 197 LYS A O 1
ATOM 1532 N N . SER A 1 198 ? 30.125 -9.946 -38.421 1.00 73.81 198 SER A N 1
ATOM 1533 C CA . SER A 1 198 ? 29.985 -10.737 -39.652 1.00 73.81 198 SER A CA 1
ATOM 1534 C C . SER A 1 198 ? 30.596 -10.023 -40.868 1.00 73.81 198 SER A C 1
ATOM 1536 O O . SER A 1 198 ? 31.360 -10.623 -41.627 1.00 73.81 198 SER A O 1
ATOM 1538 N N . PHE A 1 199 ? 30.377 -8.708 -41.010 1.00 70.88 199 PHE A N 1
ATOM 1539 C CA . PHE A 1 199 ? 30.975 -7.905 -42.081 1.00 70.88 199 PHE A CA 1
ATOM 1540 C C . PHE A 1 199 ? 32.502 -7.822 -41.974 1.00 70.88 199 PHE A C 1
ATOM 1542 O O . PHE A 1 199 ? 33.200 -7.872 -42.993 1.00 70.88 199 PHE A O 1
ATOM 1549 N N . ARG A 1 200 ? 33.044 -7.712 -40.755 1.00 71.06 200 ARG A N 1
ATOM 1550 C CA . ARG A 1 200 ? 34.496 -7.742 -40.519 1.00 71.06 200 ARG A CA 1
ATOM 1551 C C . ARG A 1 200 ? 35.090 -9.103 -40.890 1.00 71.06 200 ARG A C 1
ATOM 1553 O O . ARG A 1 200 ? 36.081 -9.125 -41.615 1.00 71.06 200 ARG A O 1
ATOM 1560 N N . GLN A 1 201 ? 34.455 -10.204 -40.486 1.00 73.06 201 GLN A N 1
ATOM 1561 C CA . GLN A 1 201 ? 34.877 -11.567 -40.837 1.00 73.06 201 GLN A CA 1
ATOM 1562 C C . GLN A 1 201 ? 34.822 -11.831 -42.352 1.00 73.06 201 GLN A C 1
ATOM 1564 O O . GLN A 1 201 ? 35.735 -12.426 -42.923 1.00 73.06 201 GLN A O 1
ATOM 1569 N N . LEU A 1 202 ? 33.792 -11.336 -43.045 1.00 72.88 202 LEU A N 1
ATOM 1570 C CA . LEU A 1 202 ? 33.699 -11.412 -44.508 1.00 72.88 202 LEU A CA 1
ATOM 1571 C C . LEU A 1 202 ? 34.828 -10.638 -45.205 1.00 72.88 202 LEU A C 1
ATOM 1573 O O . LEU A 1 202 ? 35.377 -11.109 -46.205 1.00 72.88 202 LEU A O 1
ATOM 1577 N N . ARG A 1 203 ? 35.209 -9.466 -44.679 1.00 67.62 203 ARG A N 1
ATOM 1578 C CA . ARG A 1 203 ? 36.333 -8.675 -45.208 1.00 67.62 203 ARG A CA 1
ATOM 1579 C C . ARG A 1 203 ? 37.684 -9.354 -44.997 1.00 67.62 203 ARG A C 1
ATOM 1581 O O . ARG A 1 203 ? 38.499 -9.340 -45.918 1.00 67.62 203 ARG A O 1
ATOM 1588 N N . THR A 1 204 ? 37.932 -9.948 -43.832 1.00 72.88 204 THR A N 1
ATOM 1589 C CA . THR A 1 204 ? 39.188 -10.670 -43.567 1.00 72.88 204 THR A CA 1
ATOM 1590 C C . THR A 1 204 ? 39.290 -11.941 -44.409 1.00 72.88 204 THR A C 1
ATOM 1592 O O . THR A 1 204 ? 40.322 -12.173 -45.033 1.00 72.88 204 THR A O 1
ATOM 1595 N N . ASN A 1 205 ? 38.198 -12.699 -44.551 1.00 65.94 205 ASN A N 1
ATOM 1596 C CA . ASN A 1 205 ? 38.172 -13.910 -45.380 1.00 65.94 205 ASN A CA 1
ATOM 1597 C C . ASN A 1 205 ? 38.355 -13.632 -46.881 1.00 65.94 205 ASN A C 1
ATOM 1599 O O . ASN A 1 205 ? 38.899 -14.472 -47.594 1.00 65.94 205 ASN A O 1
ATOM 1603 N N . ARG A 1 206 ? 37.937 -12.459 -47.379 1.00 60.44 206 ARG A N 1
ATOM 1604 C CA . ARG A 1 206 ? 38.228 -12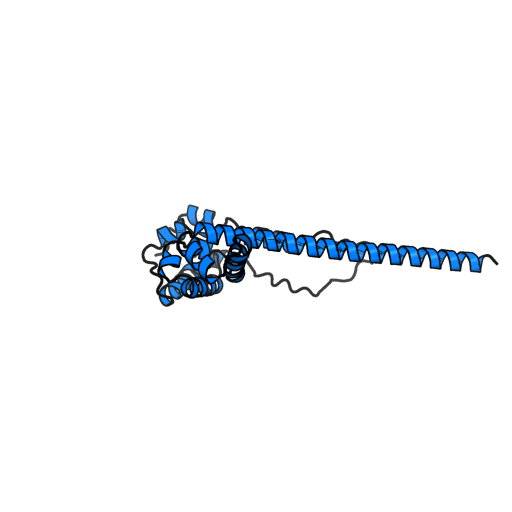.041 -48.762 1.00 60.44 206 ARG A CA 1
ATOM 1605 C C . ARG A 1 206 ? 39.680 -11.605 -48.977 1.00 60.44 206 ARG A C 1
ATOM 1607 O O . ARG A 1 206 ? 40.166 -11.744 -50.091 1.00 60.44 206 ARG A O 1
ATOM 1614 N N . ARG A 1 207 ? 40.369 -11.092 -47.950 1.00 58.50 207 ARG A N 1
ATOM 1615 C CA . ARG A 1 207 ? 41.790 -10.698 -48.038 1.00 58.50 207 ARG A CA 1
ATOM 1616 C C . ARG A 1 207 ? 42.750 -11.886 -47.997 1.00 58.50 207 ARG A C 1
ATOM 1618 O O . ARG A 1 207 ? 43.757 -11.839 -48.681 1.00 58.50 207 ARG A O 1
ATOM 1625 N N . ASN A 1 208 ? 42.413 -12.946 -47.265 1.00 58.78 208 ASN A N 1
ATOM 1626 C CA . ASN A 1 208 ? 43.245 -14.153 -47.152 1.00 58.78 208 ASN A CA 1
ATOM 1627 C C . ASN A 1 208 ? 43.089 -15.140 -48.332 1.00 58.78 208 ASN A C 1
ATOM 1629 O O . ASN A 1 208 ? 43.582 -16.260 -48.257 1.00 58.78 208 ASN A O 1
ATOM 1633 N N . LYS A 1 209 ? 42.360 -14.764 -49.392 1.00 54.31 209 LYS A N 1
ATOM 1634 C CA . LYS A 1 209 ? 42.152 -15.569 -50.613 1.00 54.31 209 LYS A CA 1
ATOM 1635 C C . LYS A 1 209 ? 42.934 -15.047 -51.834 1.00 54.31 209 LYS A C 1
ATOM 1637 O O . LYS A 1 209 ? 42.627 -15.449 -52.954 1.00 54.31 209 LYS A O 1
ATOM 1642 N N . ILE A 1 210 ? 43.901 -14.158 -51.616 1.00 48.31 210 ILE A N 1
ATOM 1643 C CA . ILE A 1 210 ? 44.889 -13.690 -52.603 1.00 48.31 210 ILE A CA 1
ATOM 1644 C C . ILE A 1 210 ? 46.244 -14.226 -52.156 1.00 48.31 210 ILE A C 1
ATOM 1646 O O . ILE A 1 210 ? 46.980 -14.726 -53.029 1.00 48.31 210 ILE A O 1
#

pLDDT: mean 76.05, std 16.78, range [32.91, 93.31]

Foldseek 3Di:
DPDPPPVVLVVVLPDDDPLRVLVVVVPPDPDPPVPPDDDPDDDPDDDPPPPVVLPPPVCLVVLVQVVLLVVLLVVVVADCVPVVVLSVQPSNSSSDHSVQLNLQQVVCCVLQNNVLCNVCVVSSNDGNVLLVQLLVQLCVVVVHPSVVSSVVCNVPVVSSVVSSSVSSVVVSVVVVVVVVVVVVVVVVVVVVVVVVVVVVVVVVVVVVVD

Secondary structure (DSSP, 8-state):
------HHHHHHHTSPPHHHHHHHHHHS----TTTTS--S-------------TT-HHHHHTTHHHHHHHHHHHHTT---TTHHHHHHH-GGGGTS-HHHHHHHHHHHHHHH-HHHHHH-GGGGGS-HHHHHHHHHHHHHHHT--HHHHHHHHHH-HHHHHHHHHHHHHHHHHHHHHHHHHHHHHHHHHHHHHHHHHHHHHHHHHHHTT-

Nearest PDB structures (foldseek):
  3m66-assembly1_A  TM=8.135E-01  e=1.442E-01  Homo sapiens
  2z0v-assembly1_A  TM=1.729E-01  e=3.575E+00  Homo sapiens

Mean predicted aligned error: 12.61 Å